Protein AF-A0A7S2I669-F1 (afdb_monomer)

Organism: NCBI:txid156173

Radius of gyration: 36.41 Å; Cα contacts (8 Å, |Δi|>4): 298; chains: 1; bounding box: 99×74×101 Å

pLDDT: mean 73.0, std 21.94, range [30.88, 98.38]

Secondary structure (DSSP, 8-state):
---------------------------------PPPP------------------------------------EEEEEEESSPPPTTB-TTTGGG-EEEEEEEEEETTEEEEEETTEEEEEEEE-TTS-EEEEEGGGTTSS--SEEE--HHHHSS---SGGG--SEEEEEETTTEEEEEEEEEEEEEE-------------------------------S-----HHHHHHHHHHHHHHHHHHHHHHHHHHHHHHHHHHHHHHHHHHHHHTT--HHHHHHHHHHHHHHHHHHHHHHHTTTSS-HHHHHHHHHHHHHHHHHHHHHHHHHHHHHHHHHHHHHHHHHHHHHHHHHHTT-

Mean predicted aligned error: 19.73 Å

Structure (mmCIF, N/CA/C/O backbone):
data_AF-A0A7S2I669-F1
#
_entry.id   AF-A0A7S2I669-F1
#
loop_
_atom_site.group_PDB
_atom_site.id
_atom_site.type_symbol
_atom_site.label_atom_id
_atom_site.label_alt_id
_atom_site.label_comp_id
_atom_site.label_asym_id
_atom_site.label_entity_id
_atom_site.label_seq_id
_atom_site.pdbx_PDB_ins_code
_atom_site.Cartn_x
_atom_site.Cartn_y
_atom_site.Cartn_z
_atom_site.occupancy
_atom_site.B_iso_or_equiv
_atom_site.auth_seq_id
_atom_site.auth_comp_id
_atom_site.auth_asym_id
_atom_site.auth_atom_id
_atom_site.pdbx_PDB_model_num
ATOM 1 N N . SER A 1 1 ? 33.006 -37.745 61.036 1.00 42.97 1 SER A N 1
ATOM 2 C CA . SER A 1 1 ? 33.469 -37.413 59.676 1.00 42.97 1 SER A CA 1
ATOM 3 C C . SER A 1 1 ? 32.636 -36.227 59.201 1.00 42.97 1 SER A C 1
ATOM 5 O O . SER A 1 1 ? 31.462 -36.428 58.942 1.00 42.97 1 SER A O 1
ATOM 7 N N . MET A 1 2 ? 32.998 -34.981 59.548 1.00 33.78 2 MET A N 1
ATOM 8 C CA . MET A 1 2 ? 33.807 -34.036 58.739 1.00 33.78 2 MET A CA 1
ATOM 9 C C . MET A 1 2 ? 33.284 -33.905 57.293 1.00 33.78 2 MET A C 1
ATOM 11 O O . MET A 1 2 ? 33.099 -34.921 56.649 1.00 33.78 2 MET A O 1
ATOM 15 N N . CYS A 1 3 ? 33.073 -32.741 56.679 1.00 36.31 3 CYS A N 1
ATOM 16 C CA . CYS A 1 3 ? 33.218 -31.342 57.071 1.00 36.31 3 CYS A CA 1
ATOM 17 C C . CYS A 1 3 ? 32.517 -30.471 56.006 1.00 36.31 3 CYS A C 1
ATOM 19 O O . CYS A 1 3 ? 32.214 -30.923 54.908 1.00 36.31 3 CYS A O 1
ATOM 21 N N . SER A 1 4 ? 32.309 -29.213 56.374 1.00 44.50 4 SER A N 1
ATOM 22 C CA . SER A 1 4 ? 31.766 -28.087 55.608 1.00 44.50 4 SER A CA 1
ATOM 23 C C . SER A 1 4 ? 32.785 -27.458 54.623 1.00 44.50 4 SER A C 1
ATOM 25 O O . SER A 1 4 ? 33.969 -27.782 54.706 1.00 44.50 4 SER A O 1
ATOM 27 N N . ARG A 1 5 ? 32.314 -26.444 53.858 1.00 43.06 5 ARG A N 1
ATOM 28 C CA . ARG A 1 5 ? 33.011 -25.298 53.188 1.00 43.06 5 ARG A CA 1
ATOM 29 C C . ARG A 1 5 ? 33.135 -25.400 51.654 1.00 43.06 5 ARG A C 1
ATOM 31 O O . ARG A 1 5 ? 33.556 -26.427 51.151 1.00 43.06 5 ARG A O 1
ATOM 38 N N . HIS A 1 6 ? 32.590 -24.465 50.857 1.00 41.72 6 HIS A N 1
ATOM 39 C CA . HIS A 1 6 ? 32.965 -23.046 50.604 1.00 41.72 6 HIS A CA 1
ATOM 40 C C . HIS A 1 6 ? 34.370 -22.852 50.007 1.00 41.72 6 HIS A C 1
ATOM 42 O O . HIS A 1 6 ? 35.285 -23.533 50.454 1.00 41.72 6 HIS A O 1
ATOM 48 N N . VAL A 1 7 ? 34.499 -21.810 49.149 1.00 34.91 7 VAL A N 1
ATOM 49 C CA . VAL A 1 7 ? 35.709 -21.152 48.562 1.00 34.91 7 VAL A CA 1
ATOM 50 C C . VAL A 1 7 ? 35.950 -21.541 47.083 1.00 34.91 7 VAL A C 1
ATOM 52 O O . VAL A 1 7 ? 35.880 -22.718 46.773 1.00 34.91 7 VAL A O 1
ATOM 55 N N . VAL A 1 8 ? 36.304 -20.693 46.100 1.00 33.53 8 VAL A N 1
ATOM 56 C CA . VAL A 1 8 ? 36.279 -19.234 45.807 1.00 33.53 8 VAL A CA 1
ATOM 57 C C . VAL A 1 8 ? 37.040 -19.058 44.464 1.00 33.53 8 VAL A C 1
ATOM 59 O O . VAL A 1 8 ? 37.982 -19.799 44.220 1.00 33.53 8 VAL A O 1
ATOM 62 N N . ILE A 1 9 ? 36.617 -18.095 43.632 1.00 34.12 9 ILE A N 1
ATOM 63 C CA . ILE A 1 9 ? 37.380 -17.231 42.686 1.00 34.12 9 ILE A CA 1
ATOM 64 C C . ILE A 1 9 ? 38.490 -17.846 41.797 1.00 34.12 9 ILE A C 1
ATOM 66 O O . ILE A 1 9 ? 39.521 -18.286 42.293 1.00 34.12 9 ILE A O 1
ATOM 70 N N . ALA A 1 10 ? 38.392 -17.625 40.475 1.00 33.09 10 ALA A N 1
ATOM 71 C CA . ALA A 1 10 ? 39.569 -17.340 39.639 1.00 33.09 10 ALA A CA 1
ATOM 72 C C . ALA A 1 10 ? 39.240 -16.440 38.429 1.00 33.09 10 ALA A C 1
ATOM 74 O O . ALA A 1 10 ? 38.554 -16.821 37.484 1.00 33.09 10 ALA A O 1
ATOM 75 N N . THR A 1 11 ? 39.773 -15.228 38.522 1.00 35.28 11 THR A N 1
ATOM 76 C CA . THR A 1 11 ? 39.925 -14.144 37.549 1.00 35.28 11 THR A CA 1
ATOM 77 C C . THR A 1 11 ? 40.760 -14.550 36.329 1.00 35.28 11 THR A C 1
ATOM 79 O O . THR A 1 11 ? 41.788 -15.201 36.495 1.00 35.28 11 THR A O 1
ATOM 82 N N . LEU A 1 12 ? 40.416 -14.058 35.131 1.00 31.12 12 LEU A N 1
ATOM 83 C CA . LEU A 1 12 ? 41.354 -13.950 34.003 1.00 31.12 12 LEU A CA 1
ATOM 84 C C . LEU A 1 12 ? 41.085 -12.664 33.200 1.00 31.12 12 LEU A C 1
ATOM 86 O O . LEU A 1 12 ? 40.258 -12.614 32.296 1.00 31.12 12 LEU A O 1
ATOM 90 N N . CYS A 1 13 ? 41.817 -11.616 33.580 1.00 31.95 13 CYS A N 1
ATOM 91 C CA . CYS A 1 13 ? 42.203 -10.492 32.729 1.00 31.95 13 CYS A CA 1
ATOM 92 C C . CYS A 1 13 ? 43.607 -10.789 32.183 1.00 31.95 13 CYS A C 1
ATOM 94 O O . CYS A 1 13 ? 44.460 -11.174 32.982 1.00 31.95 13 CYS A O 1
ATOM 96 N N . ALA A 1 14 ? 43.868 -10.541 30.892 1.00 36.56 14 ALA A N 1
ATOM 97 C CA . ALA A 1 14 ? 44.929 -9.630 30.417 1.00 36.56 14 ALA A CA 1
ATOM 98 C C . ALA A 1 14 ? 45.290 -9.801 28.923 1.00 36.56 14 ALA A C 1
ATOM 100 O O . ALA A 1 14 ? 45.202 -10.890 28.366 1.00 36.56 14 ALA A O 1
ATOM 101 N N . ALA A 1 15 ? 45.829 -8.690 28.394 1.00 33.12 15 ALA A N 1
ATOM 102 C CA . ALA A 1 15 ? 46.604 -8.456 27.163 1.00 33.12 15 ALA A CA 1
ATOM 103 C C . ALA A 1 15 ? 45.776 -8.107 25.906 1.00 33.12 15 ALA A C 1
ATOM 105 O O . ALA A 1 15 ? 45.151 -8.971 25.310 1.00 33.12 15 ALA A O 1
ATOM 106 N N . VAL A 1 16 ? 45.596 -6.836 25.508 1.00 33.72 16 VAL A N 1
ATOM 107 C CA . VAL A 1 16 ? 46.549 -5.747 25.157 1.00 33.72 16 VAL A CA 1
ATOM 108 C C . VAL A 1 16 ? 47.407 -6.083 23.938 1.00 33.72 16 VAL A C 1
ATOM 110 O O . VAL A 1 16 ? 48.365 -6.841 24.036 1.00 33.72 16 VAL A O 1
ATOM 113 N N . SER A 1 17 ? 47.129 -5.407 22.821 1.00 37.81 17 SER A N 1
ATOM 114 C CA . SER A 1 17 ? 48.163 -4.822 21.961 1.00 37.81 17 SER A CA 1
ATOM 115 C C . SER A 1 17 ? 47.586 -3.630 21.200 1.00 37.81 17 SER A C 1
ATOM 117 O O . SER A 1 17 ? 46.670 -3.754 20.393 1.00 37.81 17 SER A O 1
ATOM 119 N N . ALA A 1 18 ? 48.122 -2.462 21.543 1.00 39.97 18 ALA A N 1
ATOM 120 C CA . ALA A 1 18 ? 47.928 -1.188 20.880 1.00 39.97 18 ALA A CA 1
ATOM 121 C C . ALA A 1 18 ? 48.779 -1.121 19.606 1.00 39.97 18 ALA A C 1
ATOM 123 O O . ALA A 1 18 ? 49.895 -1.637 19.584 1.00 39.97 18 ALA A O 1
ATOM 124 N N . PHE A 1 19 ? 48.295 -0.413 18.587 1.00 36.09 19 PHE A N 1
ATOM 125 C CA . PHE A 1 19 ? 49.145 0.113 17.524 1.00 36.09 19 PHE A CA 1
ATOM 126 C C . PHE A 1 19 ? 48.720 1.549 17.218 1.00 36.09 19 PHE A C 1
ATOM 128 O O . PHE A 1 19 ? 47.579 1.816 16.847 1.00 36.09 19 PHE A O 1
ATOM 135 N N . GLN A 1 20 ? 49.647 2.475 17.433 1.00 45.19 20 GLN A N 1
ATOM 136 C CA . GLN A 1 20 ? 49.540 3.891 17.109 1.00 45.19 20 GLN A CA 1
ATOM 137 C C . GLN A 1 20 ? 50.929 4.378 16.663 1.00 45.19 20 GLN A C 1
ATOM 139 O O . GLN A 1 20 ? 51.928 3.737 16.988 1.00 45.19 20 GLN A O 1
ATOM 144 N N . VAL A 1 21 ? 50.950 5.547 16.008 1.00 42.03 21 VAL A N 1
ATOM 145 C CA . VAL A 1 21 ? 52.083 6.304 15.416 1.00 42.03 21 VAL A CA 1
ATOM 146 C C . VAL A 1 21 ? 52.353 5.922 13.949 1.00 42.03 21 VAL A C 1
ATOM 148 O O . VAL A 1 21 ? 52.571 4.759 13.652 1.00 42.03 21 VAL A O 1
ATOM 151 N N . GLY A 1 22 ? 52.369 6.816 12.952 1.00 33.66 22 GLY A N 1
ATOM 152 C CA . GLY A 1 22 ? 52.282 8.284 12.862 1.00 33.66 22 GLY A CA 1
ATOM 153 C C . GLY A 1 22 ? 52.598 8.730 11.403 1.00 33.66 22 GLY A C 1
ATOM 154 O O . GLY A 1 22 ? 52.968 7.876 10.598 1.00 33.66 22 GLY A O 1
ATOM 155 N N . PRO A 1 23 ? 52.439 10.020 11.028 1.00 65.38 23 PRO A N 1
ATOM 156 C CA . PRO A 1 23 ? 52.596 10.548 9.651 1.00 65.38 23 PRO A CA 1
ATOM 157 C C . PRO A 1 23 ? 54.028 11.092 9.386 1.00 65.38 23 PRO A C 1
ATOM 159 O O . PRO A 1 23 ? 54.789 11.176 10.356 1.00 65.38 23 PRO A O 1
ATOM 162 N N . PRO A 1 24 ? 54.442 11.463 8.136 1.00 58.66 24 PRO A N 1
ATOM 163 C CA . PRO A 1 24 ? 54.232 12.844 7.612 1.00 58.66 24 PRO A CA 1
ATOM 164 C C . PRO A 1 24 ? 54.240 13.080 6.051 1.00 58.66 24 PRO A C 1
ATOM 166 O O . PRO A 1 24 ? 55.069 12.536 5.338 1.00 58.66 24 PRO A O 1
ATOM 169 N N . HIS A 1 25 ? 53.394 14.026 5.581 1.00 37.09 25 HIS A N 1
ATOM 170 C CA . HIS A 1 25 ? 53.665 15.186 4.665 1.00 37.09 25 HIS A CA 1
ATOM 171 C C . HIS A 1 25 ? 54.127 15.023 3.164 1.00 37.09 25 HIS A C 1
ATOM 173 O O . HIS A 1 25 ? 54.269 13.902 2.699 1.00 37.09 25 HIS A O 1
ATOM 179 N N . PRO A 1 26 ? 54.212 16.105 2.327 1.00 60.81 26 PRO A N 1
ATOM 180 C CA . PRO A 1 26 ? 53.258 16.426 1.241 1.00 60.81 26 PRO A CA 1
ATOM 181 C C . PRO A 1 26 ? 53.860 16.585 -0.187 1.00 60.81 26 PRO A C 1
ATOM 183 O O . PRO A 1 26 ? 55.070 16.618 -0.372 1.00 60.81 26 PRO A O 1
ATOM 186 N N . THR A 1 27 ? 52.997 16.782 -1.194 1.00 44.88 27 THR A N 1
ATOM 187 C CA . THR A 1 27 ? 53.198 17.492 -2.495 1.00 44.88 27 THR A CA 1
ATOM 188 C C . THR A 1 27 ? 51.827 17.444 -3.203 1.00 44.88 27 THR A C 1
ATOM 190 O O . THR A 1 27 ? 51.171 16.416 -3.152 1.00 44.88 27 THR A O 1
ATOM 193 N N . GLY A 1 28 ? 51.204 18.476 -3.773 1.00 37.47 28 GLY A N 1
ATOM 194 C CA . GLY A 1 28 ? 51.679 19.686 -4.431 1.00 37.47 28 GLY A CA 1
ATOM 195 C C . GLY A 1 28 ? 51.265 19.603 -5.906 1.00 37.47 28 GLY A C 1
ATOM 196 O O . GLY A 1 28 ? 51.993 18.985 -6.668 1.00 37.47 28 GLY A O 1
ATOM 197 N N . ALA A 1 29 ? 50.114 20.171 -6.292 1.00 42.06 29 ALA A N 1
ATOM 198 C CA . ALA A 1 29 ? 49.821 20.617 -7.663 1.00 42.06 29 ALA A CA 1
ATOM 199 C C . ALA A 1 29 ? 48.485 21.377 -7.728 1.00 42.06 29 ALA A C 1
ATOM 201 O O . ALA A 1 29 ? 47.413 20.815 -7.500 1.00 42.06 29 ALA A O 1
ATOM 202 N N . ASP A 1 30 ? 48.601 22.661 -8.060 1.00 40.03 30 ASP A N 1
ATOM 203 C CA . ASP A 1 30 ? 47.576 23.515 -8.649 1.00 40.03 30 ASP A CA 1
ATOM 204 C C . ASP A 1 30 ? 46.821 22.823 -9.785 1.00 40.03 30 ASP A C 1
ATOM 206 O O . ASP A 1 30 ? 47.440 22.132 -10.586 1.00 40.03 30 ASP A O 1
ATOM 210 N N . LEU A 1 31 ? 45.529 23.125 -9.928 1.00 42.00 31 LEU A N 1
ATOM 211 C CA . LEU A 1 31 ? 44.932 23.477 -11.219 1.00 42.00 31 LEU A CA 1
ATOM 212 C C . LEU A 1 31 ? 43.625 24.245 -10.972 1.00 42.00 31 LEU A C 1
ATOM 214 O O . LEU A 1 31 ? 42.616 23.727 -10.495 1.00 42.00 31 LEU A O 1
ATOM 218 N N . SER A 1 32 ? 43.693 25.523 -11.313 1.00 43.81 32 SER A N 1
ATOM 219 C CA . SER A 1 32 ? 42.600 26.466 -11.491 1.00 43.81 32 SER A CA 1
ATOM 220 C C . SER A 1 32 ? 41.490 25.887 -12.378 1.00 43.81 32 SER A C 1
ATOM 222 O O . SER A 1 32 ? 41.729 25.495 -13.520 1.00 43.81 32 SER A O 1
ATOM 224 N N . ARG A 1 33 ? 40.242 25.885 -11.887 1.00 37.97 33 ARG A N 1
ATOM 225 C CA . ARG A 1 33 ? 39.066 25.622 -12.727 1.00 37.97 33 ARG A CA 1
ATOM 226 C C . ARG A 1 33 ? 38.218 26.878 -12.842 1.00 37.97 33 ARG A C 1
ATOM 228 O O . ARG A 1 33 ? 37.661 27.379 -11.870 1.00 37.97 33 ARG A O 1
ATOM 235 N N . ALA A 1 34 ? 38.210 27.380 -14.069 1.00 37.97 34 ALA A N 1
ATOM 236 C CA . ALA A 1 34 ? 37.516 28.558 -14.536 1.00 37.97 34 ALA A CA 1
ATOM 237 C C . ALA A 1 34 ? 36.003 28.506 -14.278 1.00 37.97 34 ALA A C 1
ATOM 239 O O . ALA A 1 34 ? 35.369 27.449 -14.310 1.00 37.97 34 ALA A O 1
ATOM 240 N N . ALA A 1 35 ? 35.454 29.699 -14.065 1.00 39.94 35 ALA A N 1
ATOM 241 C CA . ALA A 1 35 ? 34.037 29.998 -14.007 1.00 39.94 35 ALA A CA 1
ATOM 242 C C . ALA A 1 35 ? 33.280 29.423 -15.217 1.00 39.94 35 ALA A C 1
ATOM 244 O O . ALA A 1 35 ? 33.687 29.598 -16.366 1.00 39.94 35 ALA A O 1
ATOM 245 N N . SER A 1 36 ? 32.155 28.761 -14.947 1.00 36.47 36 SER A N 1
ATOM 246 C CA . SER A 1 36 ? 31.183 28.393 -15.977 1.00 36.47 36 SER A CA 1
ATOM 247 C C . SER A 1 36 ? 30.383 29.629 -16.409 1.00 36.47 36 SER A C 1
ATOM 249 O O . SER A 1 36 ? 29.996 30.427 -15.550 1.00 36.47 36 SER A O 1
ATOM 251 N N . PRO A 1 37 ? 30.118 29.810 -17.712 1.00 43.34 37 PRO A N 1
ATOM 252 C CA . PRO A 1 37 ? 29.344 30.934 -18.209 1.00 43.34 37 PRO A CA 1
ATOM 253 C C . PRO A 1 37 ? 27.848 30.747 -17.934 1.00 43.34 37 PRO A C 1
ATOM 255 O O . PRO A 1 37 ? 27.276 29.676 -18.131 1.00 43.34 37 PRO A O 1
ATOM 258 N N . VAL A 1 38 ? 27.211 31.843 -17.527 1.00 40.31 38 VAL A N 1
ATOM 259 C CA . VAL A 1 38 ? 25.759 32.026 -17.522 1.00 40.31 38 VAL A CA 1
ATOM 260 C C . VAL A 1 38 ? 25.259 31.922 -18.966 1.00 40.31 38 VAL A C 1
ATOM 262 O O . VAL A 1 38 ? 25.457 32.834 -19.765 1.00 40.31 38 VAL A O 1
ATOM 265 N N . MET A 1 39 ? 24.604 30.813 -19.311 1.00 31.89 39 MET A N 1
ATOM 266 C CA . MET A 1 39 ? 23.798 30.716 -20.528 1.00 31.89 39 MET A CA 1
ATOM 267 C C . MET A 1 39 ? 22.443 31.380 -20.261 1.00 31.89 39 MET A C 1
ATOM 269 O O . MET A 1 39 ? 21.531 30.782 -19.697 1.00 31.89 39 MET A O 1
ATOM 273 N N . GLN A 1 40 ? 22.315 32.645 -20.664 1.00 39.06 40 GLN A N 1
ATOM 274 C CA . GLN A 1 40 ? 21.012 33.253 -20.920 1.00 39.06 40 GLN A CA 1
ATOM 275 C C . GLN A 1 40 ? 20.388 32.548 -22.131 1.00 39.06 40 GLN A C 1
ATOM 277 O O . GLN A 1 40 ? 20.829 32.753 -23.263 1.00 39.06 40 GLN A O 1
ATOM 282 N N . MET A 1 41 ? 19.348 31.740 -21.915 1.00 30.88 41 MET A N 1
ATOM 283 C CA . MET A 1 41 ? 18.454 31.342 -23.002 1.00 30.88 41 MET A CA 1
ATOM 284 C C . MET A 1 41 ? 17.629 32.563 -23.416 1.00 30.88 41 MET A C 1
ATOM 286 O O . MET A 1 41 ? 16.683 32.962 -22.739 1.00 30.88 41 MET A O 1
ATOM 290 N N . ARG A 1 42 ? 18.019 33.178 -24.535 1.00 35.53 42 ARG A N 1
ATOM 291 C CA . ARG A 1 42 ? 17.142 34.056 -25.310 1.00 35.53 42 ARG A CA 1
ATOM 292 C C . ARG A 1 42 ? 16.088 33.184 -25.987 1.00 35.53 42 ARG A C 1
ATOM 294 O O . ARG A 1 42 ? 16.438 32.310 -26.775 1.00 35.53 42 ARG A O 1
ATOM 301 N N . PHE A 1 43 ? 14.818 33.450 -25.704 1.00 35.59 43 PHE A N 1
ATOM 302 C CA . PHE A 1 43 ? 13.715 32.986 -26.536 1.00 35.59 43 PHE A CA 1
ATOM 303 C C . PHE A 1 43 ? 13.805 33.709 -27.882 1.00 35.59 43 PHE A C 1
ATOM 305 O O . PHE A 1 43 ? 13.572 34.913 -27.964 1.00 35.59 43 PHE A O 1
ATOM 312 N N . ALA A 1 44 ? 14.206 32.979 -28.919 1.00 37.28 44 ALA A N 1
ATOM 313 C CA . ALA A 1 44 ? 13.958 33.376 -30.291 1.00 37.28 44 ALA A CA 1
ATOM 314 C C . ALA A 1 44 ? 12.608 32.781 -30.693 1.00 37.28 44 ALA A C 1
ATOM 316 O O . ALA A 1 44 ? 12.450 31.563 -30.764 1.00 37.28 44 ALA A O 1
ATOM 317 N N . GLU A 1 45 ? 11.638 33.658 -30.929 1.00 49.28 45 GLU A N 1
ATOM 318 C CA . GLU A 1 45 ? 10.456 33.354 -31.720 1.00 49.28 45 GLU A CA 1
ATOM 319 C C . GLU A 1 45 ? 10.924 32.889 -33.105 1.00 49.28 45 GLU A C 1
ATOM 321 O O . GLU A 1 45 ? 11.464 33.666 -33.891 1.00 49.28 45 GLU A O 1
ATOM 326 N N . GLN A 1 46 ? 10.746 31.606 -33.403 1.00 36.47 46 GLN A N 1
ATOM 327 C CA . GLN A 1 46 ? 10.764 31.113 -34.773 1.00 36.47 46 GLN A CA 1
ATOM 328 C C . GLN A 1 46 ? 9.460 30.370 -35.015 1.00 36.47 46 GLN A C 1
ATOM 330 O O . GLN A 1 46 ? 9.231 29.275 -34.505 1.00 36.47 46 GLN A O 1
ATOM 335 N N . GLY A 1 47 ? 8.594 31.028 -35.787 1.00 48.78 47 GLY A N 1
ATOM 336 C CA . GLY A 1 47 ? 7.446 30.403 -36.412 1.00 48.78 47 GLY A CA 1
ATOM 337 C C . GLY A 1 47 ? 7.917 29.261 -37.303 1.00 48.78 47 GLY A C 1
ATOM 338 O O . GLY A 1 47 ? 8.685 29.466 -38.240 1.00 48.78 47 GLY A O 1
ATOM 339 N N . SER A 1 48 ? 7.450 28.059 -36.986 1.00 36.81 48 SER A N 1
ATOM 340 C CA . SER A 1 48 ? 7.552 26.892 -37.848 1.00 36.81 48 SER A CA 1
ATOM 341 C C . SER A 1 48 ? 6.201 26.714 -38.529 1.00 36.81 48 SER A C 1
ATOM 343 O O . SER A 1 48 ? 5.187 26.420 -37.897 1.00 36.81 48 SER A O 1
ATOM 345 N N . THR A 1 49 ? 6.191 26.990 -39.828 1.00 42.03 49 THR A N 1
ATOM 346 C CA . THR A 1 49 ? 5.121 26.620 -40.747 1.00 42.03 49 THR A CA 1
ATOM 347 C C . THR A 1 49 ? 5.239 25.141 -41.086 1.00 42.03 49 THR A C 1
ATOM 349 O O . THR A 1 49 ? 6.305 24.719 -41.519 1.00 42.03 49 THR A O 1
ATOM 352 N N . ALA A 1 50 ? 4.117 24.438 -40.928 1.00 42.78 50 ALA A N 1
ATOM 353 C CA . ALA A 1 50 ? 3.693 23.244 -41.655 1.00 42.78 50 ALA A CA 1
ATOM 354 C C . ALA A 1 50 ? 4.705 22.090 -41.803 1.00 42.78 50 ALA A C 1
ATOM 356 O O . ALA A 1 50 ? 5.544 22.102 -42.693 1.00 42.78 50 ALA A O 1
ATOM 357 N N . ASP A 1 51 ? 4.484 21.038 -41.015 1.00 33.19 51 ASP A N 1
ATOM 358 C CA . ASP A 1 51 ? 4.431 19.674 -41.550 1.00 33.19 51 ASP A CA 1
ATOM 359 C C . ASP A 1 51 ? 3.301 18.925 -40.824 1.00 33.19 51 ASP A C 1
ATOM 361 O O . ASP A 1 51 ? 3.438 18.424 -39.705 1.00 33.19 51 ASP A O 1
ATOM 365 N N . GLU A 1 52 ? 2.129 18.949 -41.462 1.00 45.91 52 GLU A N 1
ATOM 366 C CA . GLU A 1 52 ? 1.038 18.011 -41.227 1.00 45.91 52 GLU A CA 1
ATOM 367 C C . GLU A 1 52 ? 1.390 16.694 -41.929 1.00 45.91 52 GLU A C 1
ATOM 369 O O . GLU A 1 52 ? 1.508 16.680 -43.146 1.00 45.91 52 GLU A O 1
ATOM 374 N N . ASP A 1 53 ? 1.600 15.620 -41.165 1.00 42.50 53 ASP A N 1
ATOM 375 C CA . ASP A 1 53 ? 1.086 14.261 -41.426 1.00 42.50 53 ASP A CA 1
ATOM 376 C C . ASP A 1 53 ? 1.893 13.220 -40.634 1.00 42.50 53 ASP A C 1
ATOM 378 O O . ASP A 1 53 ? 2.859 12.615 -41.097 1.00 42.50 53 ASP A O 1
ATOM 382 N N . SER A 1 54 ? 1.455 12.951 -39.404 1.00 42.88 54 SER A N 1
ATOM 383 C CA . SER A 1 54 ? 1.705 11.656 -38.767 1.00 42.88 54 SER A CA 1
ATOM 384 C C . SER A 1 54 ? 0.487 11.279 -37.937 1.00 42.88 54 SER A C 1
ATOM 386 O O . SER A 1 54 ? 0.327 11.635 -36.767 1.00 42.88 54 SER A O 1
ATOM 388 N N . MET A 1 55 ? -0.431 10.610 -38.631 1.00 36.50 55 MET A N 1
ATOM 389 C CA . MET A 1 55 ? -1.671 10.039 -38.130 1.00 36.50 55 MET A CA 1
ATOM 390 C C . MET A 1 55 ? -1.437 9.122 -36.916 1.00 36.50 55 MET A C 1
ATOM 392 O O . MET A 1 55 ? -1.192 7.927 -37.058 1.00 36.50 55 MET A O 1
ATOM 396 N N . TYR A 1 56 ? -1.658 9.638 -35.708 1.00 40.00 56 TYR A N 1
ATOM 397 C CA . TYR A 1 56 ? -2.223 8.829 -34.628 1.00 40.00 56 TYR A CA 1
ATOM 398 C C . TYR A 1 56 ? -3.743 8.865 -34.772 1.00 40.00 56 TYR A C 1
ATOM 400 O O . TYR A 1 56 ? -4.431 9.659 -34.132 1.00 40.00 56 TYR A O 1
ATOM 408 N N . THR A 1 57 ? -4.294 8.008 -35.632 1.00 34.88 57 THR A N 1
ATOM 409 C CA . THR A 1 57 ? -5.733 7.729 -35.622 1.00 34.88 57 THR A CA 1
ATOM 410 C C . THR A 1 57 ? -6.075 7.012 -34.318 1.00 34.88 57 THR A C 1
ATOM 412 O O . THR A 1 57 ? -6.035 5.781 -34.234 1.00 34.88 57 THR A O 1
ATOM 415 N N . ALA A 1 58 ? -6.390 7.787 -33.281 1.00 41.72 58 ALA A N 1
ATOM 416 C CA . ALA A 1 58 ? -7.083 7.297 -32.104 1.00 41.72 58 ALA A CA 1
ATOM 417 C C . ALA A 1 58 ? -8.434 6.748 -32.573 1.00 41.72 58 ALA A C 1
ATOM 419 O O . ALA A 1 58 ? -9.333 7.500 -32.949 1.00 41.72 58 ALA A O 1
ATOM 420 N N . ARG A 1 59 ? -8.561 5.418 -32.621 1.00 35.84 59 ARG A N 1
ATOM 421 C CA . ARG A 1 59 ? -9.856 4.784 -32.870 1.00 35.84 59 ARG A CA 1
ATOM 422 C C . ARG A 1 59 ? -10.805 5.216 -31.745 1.00 35.84 59 ARG A C 1
ATOM 424 O O . ARG A 1 59 ? -10.421 5.076 -30.582 1.00 35.84 59 ARG A O 1
ATOM 431 N N . PRO A 1 60 ? -12.006 5.736 -32.052 1.00 37.62 60 PRO A N 1
ATOM 432 C CA . PRO A 1 60 ? -12.978 6.072 -31.025 1.00 37.62 60 PRO A CA 1
ATOM 433 C C . PRO A 1 60 ? -13.285 4.811 -30.216 1.00 37.62 60 PRO A C 1
ATOM 435 O O . PRO A 1 60 ? -13.677 3.780 -30.764 1.00 37.62 60 PRO A O 1
ATOM 438 N N . ILE A 1 61 ? -13.035 4.883 -28.910 1.00 46.03 61 ILE A N 1
ATOM 439 C CA . ILE A 1 61 ? -13.387 3.826 -27.968 1.00 46.03 61 ILE A CA 1
ATOM 440 C C . ILE A 1 61 ? -14.915 3.769 -27.954 1.00 46.03 61 ILE A C 1
ATOM 442 O O . ILE A 1 61 ? -15.572 4.704 -27.502 1.00 46.03 61 ILE A O 1
ATOM 446 N N . MET A 1 62 ? -15.471 2.692 -28.505 1.00 31.64 62 MET A N 1
ATOM 447 C CA . MET A 1 62 ? -16.899 2.396 -28.440 1.00 31.64 62 MET A CA 1
ATOM 448 C C . MET A 1 62 ? -17.265 2.174 -26.970 1.00 31.64 62 MET A C 1
ATOM 450 O O . MET A 1 62 ? -16.870 1.176 -26.368 1.00 31.64 62 MET A O 1
ATOM 454 N N . ILE A 1 63 ? -17.960 3.143 -26.377 1.00 41.09 63 ILE A N 1
ATOM 455 C CA . ILE A 1 63 ? -18.568 3.013 -25.054 1.00 41.09 63 ILE A CA 1
ATOM 456 C C . ILE A 1 63 ? -19.877 2.262 -25.273 1.00 41.09 63 ILE A C 1
ATOM 458 O O . ILE A 1 63 ? -20.809 2.828 -25.835 1.00 41.09 63 ILE A O 1
ATOM 462 N N . ASP A 1 64 ? -19.920 0.993 -24.878 1.00 35.44 64 ASP A N 1
ATOM 463 C CA . ASP A 1 64 ? -21.121 0.161 -24.954 1.00 35.44 64 ASP A CA 1
ATOM 464 C C . ASP A 1 64 ? -22.076 0.545 -23.802 1.00 35.44 64 ASP A C 1
ATOM 466 O O . ASP A 1 64 ? -21.714 0.368 -22.631 1.00 35.44 64 ASP A O 1
ATOM 470 N N . PRO A 1 65 ? -23.249 1.155 -24.063 1.00 39.12 65 PRO A N 1
ATOM 471 C CA . PRO A 1 65 ? -24.120 1.653 -23.013 1.00 39.12 65 PRO A CA 1
ATOM 472 C C . PRO A 1 65 ? -25.158 0.591 -22.644 1.00 39.12 65 PRO A C 1
ATOM 474 O O . PRO A 1 65 ? -26.276 0.622 -23.151 1.00 39.12 65 PRO A O 1
ATOM 477 N N . SER A 1 66 ? -24.793 -0.329 -21.751 1.00 50.72 66 SER A N 1
ATOM 478 C CA . SER A 1 66 ? -25.640 -0.902 -20.681 1.00 50.72 66 SER A CA 1
ATOM 479 C C . SER A 1 66 ? -25.139 -2.285 -20.283 1.00 50.72 66 SER A C 1
ATOM 481 O O . SER A 1 66 ? -25.254 -3.230 -21.065 1.00 50.72 66 SER A O 1
ATOM 483 N N . PRO A 1 67 ? -24.711 -2.439 -19.025 1.00 43.78 67 PRO A N 1
ATOM 484 C CA . PRO A 1 67 ? -24.978 -3.690 -18.338 1.00 43.78 67 PRO A CA 1
ATOM 485 C C . PRO A 1 67 ? -25.700 -3.459 -17.005 1.00 43.78 67 PRO A C 1
ATOM 487 O O . PRO A 1 67 ? -25.615 -2.425 -16.343 1.00 43.78 67 PRO A O 1
ATOM 490 N N . SER A 1 68 ? -26.533 -4.438 -16.679 1.00 39.47 68 SER A N 1
ATOM 491 C CA . SER A 1 68 ? -27.261 -4.564 -15.428 1.00 39.47 68 SER A CA 1
ATOM 492 C C . SER A 1 68 ? -26.285 -4.733 -14.263 1.00 39.47 68 SER A C 1
ATOM 494 O O . SER A 1 68 ? -25.529 -5.702 -14.264 1.00 39.47 68 SER A O 1
ATOM 496 N N . LEU A 1 69 ? -26.387 -3.838 -13.272 1.00 41.81 69 LEU A N 1
ATOM 497 C CA . LEU A 1 69 ? -25.660 -3.798 -11.997 1.00 41.81 69 LEU A CA 1
ATOM 498 C C . LEU A 1 69 ? -25.602 -5.168 -11.293 1.00 41.81 69 LEU A C 1
ATOM 500 O O . LEU A 1 69 ? -26.374 -5.441 -10.375 1.00 41.81 69 LEU A O 1
ATOM 504 N N . SER A 1 70 ? -24.649 -6.018 -11.663 1.00 45.34 70 SER A N 1
ATOM 505 C CA . SER A 1 70 ? -24.176 -7.088 -10.781 1.00 45.34 70 SER A CA 1
ATOM 506 C C . SER A 1 70 ? -22.887 -6.579 -10.148 1.00 45.34 70 SER A C 1
ATOM 508 O O . SER A 1 70 ? -21.774 -6.848 -10.594 1.00 45.34 70 SER A O 1
ATOM 510 N N . ALA A 1 71 ? -23.063 -5.698 -9.161 1.00 50.88 71 ALA A N 1
ATOM 511 C CA . ALA A 1 71 ? -21.983 -4.955 -8.534 1.00 50.88 71 ALA A CA 1
ATOM 512 C C . ALA A 1 71 ? -20.976 -5.915 -7.882 1.00 50.88 71 ALA A C 1
ATOM 514 O O . ALA A 1 71 ? -21.184 -6.453 -6.797 1.00 50.88 71 ALA A O 1
ATOM 515 N N . SER A 1 72 ? -19.845 -6.125 -8.549 1.00 56.00 72 SER A N 1
ATOM 516 C CA . SER A 1 72 ? -18.637 -6.625 -7.905 1.00 56.00 72 SER A CA 1
ATOM 517 C C . SER A 1 72 ? -18.227 -5.604 -6.836 1.00 56.00 72 SER A C 1
ATOM 519 O O . SER A 1 72 ? -17.725 -4.539 -7.187 1.00 56.00 72 SER A O 1
ATOM 521 N N . ASN A 1 73 ? -18.403 -5.937 -5.551 1.00 66.06 73 ASN A N 1
ATOM 522 C CA . ASN A 1 73 ? -18.139 -5.099 -4.360 1.00 66.06 73 ASN A CA 1
ATOM 523 C C . ASN A 1 73 ? -16.650 -4.756 -4.106 1.00 66.06 73 ASN A C 1
ATOM 525 O O . ASN A 1 73 ? -16.208 -4.635 -2.963 1.00 66.06 73 ASN A O 1
ATOM 529 N N . ASP A 1 74 ? -15.842 -4.629 -5.155 1.00 79.94 74 ASP A N 1
ATOM 530 C CA . ASP A 1 74 ? -14.419 -4.319 -5.035 1.00 79.94 74 ASP A CA 1
ATOM 531 C C . ASP A 1 74 ? -14.251 -2.792 -4.992 1.00 79.94 74 ASP A C 1
ATOM 533 O O . ASP A 1 74 ? -14.334 -2.109 -6.017 1.00 79.94 74 ASP A O 1
ATOM 537 N N . ALA A 1 75 ? -14.042 -2.255 -3.790 1.00 81.75 75 ALA A N 1
ATOM 538 C CA . ALA A 1 75 ? -13.699 -0.857 -3.576 1.00 81.75 75 ALA A CA 1
ATOM 539 C C . ALA A 1 75 ? -12.194 -0.715 -3.308 1.00 81.75 75 ALA A C 1
ATOM 541 O O . ALA A 1 75 ? -11.546 -1.575 -2.702 1.00 81.75 75 ALA A O 1
ATOM 542 N N . VAL A 1 76 ? -11.616 0.384 -3.777 1.00 83.75 76 VAL A N 1
ATOM 543 C CA . VAL A 1 76 ? -10.214 0.725 -3.534 1.00 83.75 76 VAL A CA 1
ATOM 544 C C . VAL A 1 76 ? -10.158 2.128 -2.970 1.00 83.75 76 VAL A C 1
ATOM 546 O O . VAL A 1 76 ? -10.668 3.061 -3.576 1.00 83.75 76 VAL A O 1
ATOM 549 N N . PHE A 1 77 ? -9.523 2.288 -1.820 1.00 85.31 77 PHE A N 1
ATOM 550 C CA . PHE A 1 77 ? -9.218 3.591 -1.263 1.00 85.31 77 PHE A CA 1
ATOM 551 C C . PHE A 1 77 ? -7.810 4.009 -1.690 1.00 85.31 77 PHE A C 1
ATOM 553 O O . PHE A 1 77 ? -6.861 3.242 -1.541 1.00 85.31 77 PHE A O 1
ATOM 560 N N . ILE A 1 78 ? -7.675 5.215 -2.233 1.00 80.62 78 ILE A N 1
ATOM 561 C CA . ILE A 1 78 ? -6.393 5.831 -2.573 1.00 80.62 78 ILE A CA 1
ATOM 562 C C . ILE A 1 78 ? -6.282 7.116 -1.764 1.00 80.62 78 ILE A C 1
ATOM 564 O O . ILE A 1 78 ? -6.959 8.099 -2.064 1.00 80.62 78 ILE A O 1
ATOM 568 N N . GLY A 1 79 ? -5.431 7.105 -0.744 1.00 76.69 79 GLY A N 1
ATOM 569 C CA . GLY A 1 79 ? -5.157 8.256 0.110 1.00 76.69 79 GLY A CA 1
ATOM 570 C C . GLY A 1 79 ? -3.738 8.782 -0.077 1.00 76.69 79 GLY A C 1
ATOM 571 O O . GLY A 1 79 ? -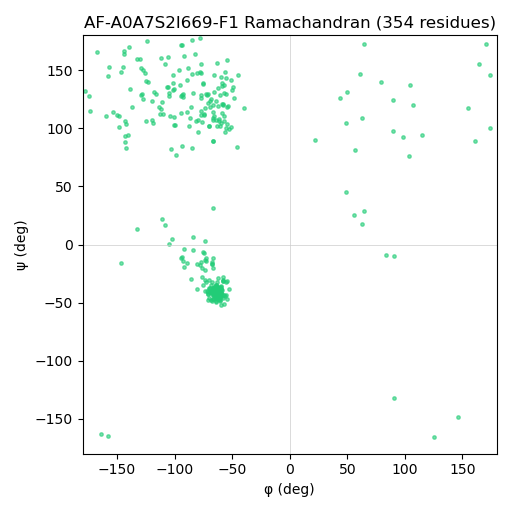2.849 8.073 -0.542 1.00 76.69 79 GLY A O 1
ATOM 572 N N . LEU A 1 80 ? -3.499 10.032 0.317 1.00 69.88 80 LEU A N 1
ATOM 573 C CA . LEU A 1 80 ? -2.135 10.500 0.570 1.00 69.88 80 LEU A CA 1
ATOM 574 C C . LEU A 1 80 ? -1.635 9.867 1.868 1.00 69.88 80 LEU A C 1
ATOM 576 O O . LEU A 1 80 ? -2.292 9.999 2.896 1.00 69.88 80 LEU A O 1
ATOM 580 N N . ALA A 1 81 ? -0.448 9.264 1.839 1.00 67.62 81 ALA A N 1
ATOM 581 C CA . ALA A 1 81 ? 0.211 8.783 3.055 1.00 67.62 81 ALA A CA 1
ATOM 582 C C . ALA A 1 81 ? 0.814 9.938 3.889 1.00 67.62 81 ALA A C 1
ATOM 584 O O . ALA A 1 81 ? 1.319 9.727 4.989 1.00 67.62 81 ALA A O 1
ATOM 585 N N . GLY A 1 82 ? 0.794 11.172 3.368 1.00 70.56 82 GLY A N 1
ATOM 586 C CA . GLY A 1 82 ? 1.396 12.344 3.998 1.00 70.56 82 GLY A CA 1
ATOM 587 C C . GLY A 1 82 ? 0.802 13.669 3.523 1.00 70.56 82 GLY A C 1
ATOM 588 O O . GLY A 1 82 ? -0.270 13.730 2.924 1.00 70.56 82 GLY A O 1
ATOM 589 N N . ARG A 1 83 ? 1.500 14.774 3.804 1.00 75.62 83 ARG A N 1
ATOM 590 C CA . ARG A 1 83 ? 1.056 16.108 3.381 1.00 75.62 83 ARG A CA 1
ATOM 591 C C . ARG A 1 83 ? 1.211 16.253 1.865 1.00 75.62 83 ARG A C 1
ATOM 593 O O . ARG A 1 83 ? 2.293 16.005 1.338 1.00 75.62 83 ARG A O 1
ATOM 600 N N . ALA A 1 84 ? 0.156 16.702 1.184 1.00 78.50 84 ALA A N 1
ATOM 601 C CA . ALA A 1 84 ? 0.241 17.068 -0.228 1.00 78.50 84 ALA A CA 1
ATOM 602 C C . ALA A 1 84 ? 1.349 18.123 -0.448 1.00 78.50 84 ALA A C 1
ATOM 604 O O . ALA A 1 84 ? 1.516 19.009 0.402 1.00 78.50 84 ALA A O 1
ATOM 605 N N . PRO A 1 85 ? 2.090 18.069 -1.570 1.00 84.25 85 PRO A N 1
ATOM 606 C CA . PRO A 1 85 ? 3.027 19.125 -1.942 1.00 84.25 85 PRO A CA 1
ATOM 607 C C . PRO A 1 85 ? 2.356 20.507 -1.906 1.00 84.25 85 PRO A C 1
ATOM 609 O O . PRO A 1 85 ? 1.198 20.651 -2.302 1.00 84.25 85 PRO A O 1
ATOM 612 N N . ALA A 1 86 ? 3.074 21.533 -1.442 1.00 84.00 86 ALA A N 1
ATOM 613 C CA . ALA A 1 86 ? 2.496 22.855 -1.170 1.00 84.00 86 ALA A CA 1
ATOM 614 C C . ALA A 1 86 ? 1.825 23.516 -2.393 1.00 84.00 86 ALA A C 1
ATOM 616 O O . ALA A 1 86 ? 0.876 24.274 -2.220 1.00 84.00 86 ALA A O 1
ATOM 617 N N . ASN A 1 87 ? 2.277 23.186 -3.606 1.00 88.38 87 ASN A N 1
ATOM 618 C CA . ASN A 1 87 ? 1.808 23.779 -4.864 1.00 88.38 87 ASN A CA 1
ATOM 619 C C . ASN A 1 87 ? 1.005 22.796 -5.731 1.00 88.38 87 ASN A C 1
ATOM 621 O O . ASN A 1 87 ? 0.887 22.960 -6.944 1.00 88.38 87 ASN A O 1
ATOM 625 N N . THR A 1 88 ? 0.448 21.753 -5.117 1.00 88.69 88 THR A N 1
ATOM 626 C CA . THR A 1 88 ? -0.369 20.773 -5.840 1.00 88.69 88 THR A CA 1
ATOM 627 C C . THR A 1 88 ? -1.563 21.459 -6.515 1.00 88.69 88 THR A C 1
ATOM 629 O O . THR A 1 88 ? -2.195 22.330 -5.915 1.00 88.69 88 THR A O 1
ATOM 632 N N . HIS A 1 89 ? -1.891 21.057 -7.749 1.00 90.88 89 HIS A N 1
ATOM 633 C CA . HIS A 1 89 ? -3.088 21.521 -8.452 1.00 90.88 89 HIS A CA 1
ATOM 634 C C . HIS A 1 89 ? -4.324 21.379 -7.543 1.00 90.88 89 HIS A C 1
ATOM 636 O O . HIS A 1 89 ? -4.478 20.330 -6.911 1.00 90.88 89 HIS A O 1
ATOM 642 N N . PRO A 1 90 ? -5.222 22.379 -7.462 1.00 88.50 90 PRO A N 1
ATOM 643 C CA . PRO A 1 90 ? -6.313 22.397 -6.481 1.00 88.50 90 PRO A CA 1
ATOM 644 C C . PRO A 1 90 ? -7.237 21.175 -6.569 1.00 88.50 90 PRO A C 1
ATOM 646 O O . PRO A 1 90 ? -7.734 20.700 -5.550 1.00 88.50 90 PRO A O 1
ATOM 649 N N . ASP A 1 91 ? -7.420 20.619 -7.769 1.00 90.25 91 ASP A N 1
ATOM 650 C CA . ASP A 1 91 ? -8.219 19.404 -7.954 1.00 90.25 91 ASP A CA 1
ATOM 651 C C . ASP A 1 91 ? -7.518 18.108 -7.537 1.00 90.25 91 ASP A C 1
ATOM 653 O O . ASP A 1 91 ? -8.208 17.122 -7.290 1.00 90.25 91 ASP A O 1
ATOM 657 N N . ALA A 1 92 ? -6.185 18.069 -7.441 1.00 89.25 92 ALA A N 1
ATOM 658 C CA . ALA A 1 92 ? -5.469 16.818 -7.191 1.00 89.25 92 ALA A CA 1
ATOM 659 C C . ALA A 1 92 ? -5.745 16.239 -5.789 1.00 89.25 92 ALA A C 1
ATOM 661 O O . ALA A 1 92 ? -6.088 15.062 -5.714 1.00 89.25 92 ALA A O 1
ATOM 662 N N . PRO A 1 93 ? -5.689 17.017 -4.685 1.00 87.88 93 PRO A N 1
ATOM 663 C CA . PRO A 1 93 ? -6.053 16.514 -3.361 1.00 87.88 93 PRO A CA 1
ATOM 664 C C . PRO A 1 93 ? -7.513 16.059 -3.296 1.00 87.88 93 PRO A C 1
ATOM 666 O O . PRO A 1 93 ? -7.815 15.030 -2.702 1.00 87.88 93 PRO A O 1
ATOM 669 N N . GLY A 1 94 ? -8.412 16.801 -3.951 1.00 89.19 94 GLY A N 1
ATOM 670 C CA . GLY A 1 94 ? -9.832 16.463 -4.017 1.00 89.19 94 GLY A CA 1
ATOM 671 C C . GLY A 1 94 ? -10.155 15.305 -4.961 1.00 89.19 94 GLY A C 1
ATOM 672 O O . GLY A 1 94 ? -11.312 14.903 -5.013 1.00 89.19 94 GLY A O 1
ATOM 673 N N . ALA A 1 95 ? -9.191 14.813 -5.740 1.00 90.88 95 ALA A N 1
ATOM 674 C CA . ALA A 1 95 ? -9.344 13.655 -6.615 1.00 90.88 95 ALA A CA 1
ATOM 675 C C . ALA A 1 95 ? -8.937 12.340 -5.929 1.00 90.88 95 ALA A C 1
ATOM 677 O O . ALA A 1 95 ? -9.075 11.277 -6.527 1.00 90.88 95 ALA A O 1
ATOM 678 N N . LEU A 1 96 ? -8.428 12.401 -4.697 1.00 92.50 96 LEU A N 1
ATOM 679 C CA . LEU A 1 96 ? -8.061 11.240 -3.891 1.00 92.50 96 LEU A CA 1
ATOM 680 C C . LEU A 1 96 ? -9.196 10.865 -2.938 1.00 92.50 96 LEU A C 1
ATOM 682 O O . LEU A 1 96 ? -9.935 11.730 -2.471 1.00 92.50 96 LEU A O 1
ATOM 686 N N . GLY A 1 97 ? -9.293 9.580 -2.608 1.00 92.19 97 GLY A N 1
ATOM 687 C CA . GLY A 1 97 ? -10.323 9.048 -1.727 1.00 92.19 97 GLY A CA 1
ATOM 688 C C . GLY A 1 97 ? -10.752 7.638 -2.116 1.00 92.19 97 GLY A C 1
ATOM 689 O O . GLY A 1 97 ? -9.961 6.828 -2.599 1.00 92.19 97 GLY A O 1
ATOM 690 N N . LEU A 1 98 ? -12.024 7.327 -1.869 1.00 92.38 98 LEU A N 1
ATOM 691 C CA . LEU A 1 98 ? -12.598 6.014 -2.146 1.00 92.38 98 LEU A CA 1
ATOM 692 C C . LEU A 1 98 ? -13.049 5.906 -3.605 1.00 92.38 98 LEU A C 1
ATOM 694 O O . LEU A 1 98 ? -13.808 6.743 -4.090 1.00 92.38 98 LEU A O 1
ATOM 698 N N . PHE A 1 99 ? -12.645 4.833 -4.271 1.00 94.12 99 PHE A N 1
ATOM 699 C CA . PHE A 1 99 ? -12.994 4.506 -5.644 1.00 94.12 99 PHE A CA 1
ATOM 700 C C . PHE A 1 99 ? -13.767 3.188 -5.720 1.00 94.12 99 PHE A C 1
ATOM 702 O O . PHE A 1 99 ? -13.352 2.164 -5.176 1.00 94.12 99 PHE A O 1
ATOM 709 N N . LEU A 1 100 ? -14.885 3.201 -6.441 1.00 93.50 100 LEU A N 1
ATOM 710 C CA . LEU A 1 100 ? -15.759 2.050 -6.646 1.00 93.50 100 LEU A CA 1
ATOM 711 C C . LEU A 1 100 ? -15.573 1.504 -8.057 1.00 93.50 100 LEU A C 1
ATOM 713 O O . LEU A 1 100 ? -15.669 2.252 -9.036 1.00 93.50 100 LEU A O 1
ATOM 717 N N . ARG A 1 101 ? -15.313 0.200 -8.171 1.00 93.50 101 ARG A N 1
ATOM 718 C CA . ARG A 1 101 ? -15.144 -0.462 -9.466 1.00 93.50 101 ARG A CA 1
ATOM 719 C C . ARG A 1 101 ? -16.395 -0.293 -10.328 1.00 93.50 101 ARG A C 1
ATOM 721 O O . ARG A 1 101 ? -17.514 -0.443 -9.852 1.00 93.50 101 ARG A O 1
ATOM 728 N N . GLN A 1 102 ? -16.187 0.007 -11.602 1.00 94.44 102 GLN A N 1
ATOM 729 C CA . GLN A 1 102 ? -17.218 0.072 -12.630 1.00 94.44 102 GLN A CA 1
ATOM 730 C C . GLN A 1 102 ? -17.121 -1.147 -13.552 1.00 94.44 102 GLN A C 1
ATOM 732 O O . GLN A 1 102 ? -16.087 -1.817 -13.630 1.00 94.44 102 GLN A O 1
ATOM 737 N N . GLU A 1 103 ? -18.202 -1.420 -14.277 1.00 91.12 103 GLU A N 1
ATOM 738 C CA . GLU A 1 103 ? -18.241 -2.472 -15.302 1.00 91.12 103 GLU A CA 1
ATOM 739 C C . GLU A 1 103 ? -17.472 -2.067 -16.568 1.00 91.12 103 GLU A C 1
ATOM 741 O O . GLU A 1 103 ? -17.009 -2.920 -17.323 1.00 91.12 103 GLU A O 1
ATOM 746 N N . GLN A 1 104 ? -17.275 -0.761 -16.777 1.00 93.81 104 GLN A N 1
ATOM 747 C CA . GLN A 1 104 ? -16.511 -0.236 -17.900 1.00 93.81 104 GLN A CA 1
ATOM 748 C C . GLN A 1 104 ? -15.048 -0.700 -17.852 1.00 93.81 104 GLN A C 1
ATOM 750 O O . GLN A 1 104 ? -14.372 -0.608 -16.822 1.00 93.81 104 GLN A O 1
ATOM 755 N N . VAL A 1 105 ? -14.540 -1.132 -19.008 1.00 93.81 105 VAL A N 1
ATOM 756 C CA . VAL A 1 105 ? -13.157 -1.583 -19.195 1.00 93.81 105 VAL A CA 1
ATOM 757 C C . VAL A 1 105 ? -12.432 -0.649 -20.162 1.00 93.81 105 VAL A C 1
ATOM 759 O O . VAL A 1 105 ? -12.909 -0.383 -21.261 1.00 93.81 105 VAL A O 1
ATOM 762 N N . VAL A 1 106 ? -11.251 -0.174 -19.769 1.00 93.50 106 VAL A N 1
ATOM 763 C CA . VAL A 1 106 ? -10.370 0.684 -20.574 1.00 93.50 106 VAL A CA 1
ATOM 764 C C . VAL A 1 106 ? -8.969 0.081 -20.563 1.00 93.50 106 VAL A C 1
ATOM 766 O O . VAL A 1 106 ? -8.444 -0.277 -19.510 1.00 93.50 106 VAL A O 1
ATOM 769 N N . HIS A 1 107 ? -8.375 -0.100 -21.747 1.00 91.38 107 HIS A N 1
ATOM 770 C CA . HIS A 1 107 ? -7.092 -0.800 -21.924 1.00 91.38 107 HIS A CA 1
ATOM 771 C C . HIS A 1 107 ? -7.033 -2.158 -21.199 1.00 91.38 107 HIS A C 1
ATOM 773 O O . HIS A 1 107 ? -6.054 -2.495 -20.529 1.00 91.38 107 HIS A O 1
ATOM 779 N N . SER A 1 108 ? -8.105 -2.944 -21.340 1.00 91.00 108 SER A N 1
ATOM 780 C CA . SER A 1 108 ? -8.265 -4.276 -20.736 1.00 91.00 108 SER A CA 1
ATOM 781 C C . SER A 1 108 ? -8.273 -4.301 -19.202 1.00 91.00 108 SER A C 1
ATOM 783 O O . SER A 1 108 ? -8.065 -5.359 -18.611 1.00 91.00 108 SER A O 1
ATOM 785 N N . ARG A 1 109 ? -8.500 -3.160 -18.536 1.00 92.81 109 ARG A N 1
ATOM 786 C CA . ARG A 1 109 ? -8.629 -3.062 -17.074 1.00 92.81 109 ARG A CA 1
ATOM 787 C C . ARG A 1 109 ? -9.914 -2.341 -16.666 1.00 92.81 109 ARG A C 1
ATOM 789 O O . ARG A 1 109 ? -10.378 -1.485 -17.416 1.00 92.81 109 ARG A O 1
ATOM 796 N N . PRO A 1 110 ? -10.494 -2.672 -15.499 1.00 94.06 110 PRO A N 1
ATOM 797 C CA . PRO A 1 110 ? -11.680 -1.981 -15.016 1.00 94.06 110 PRO A CA 1
ATOM 798 C C . PRO A 1 110 ? -11.374 -0.517 -14.685 1.00 94.06 110 PRO A C 1
ATOM 800 O O . PRO A 1 110 ? -10.282 -0.187 -14.216 1.00 94.06 110 PRO A O 1
ATOM 803 N N . VAL A 1 111 ? -12.359 0.344 -14.916 1.00 95.38 111 VAL A N 1
ATOM 804 C CA . VAL A 1 111 ? -12.369 1.738 -14.458 1.00 95.38 111 VAL A CA 1
ATOM 805 C C . VAL A 1 111 ? -12.971 1.794 -13.058 1.00 95.38 111 VAL A C 1
ATOM 807 O O . VAL A 1 111 ? -13.800 0.959 -12.697 1.00 95.38 111 VAL A O 1
ATOM 810 N N . TYR A 1 112 ? -12.572 2.779 -12.262 1.00 95.62 112 TYR A N 1
ATOM 811 C CA . TYR A 1 112 ? -13.168 3.040 -10.959 1.00 95.62 112 TYR A CA 1
ATOM 812 C C . TYR A 1 112 ? -13.658 4.485 -10.887 1.00 95.62 112 TYR A C 1
ATOM 814 O O . TYR A 1 112 ? -12.994 5.392 -11.388 1.00 95.62 112 TYR A O 1
ATOM 822 N N . VAL A 1 113 ? -14.813 4.704 -10.264 1.00 95.69 113 VAL A N 1
ATOM 823 C CA . VAL A 1 113 ? -15.399 6.035 -10.052 1.00 95.69 113 VAL A CA 1
ATOM 824 C C . VAL A 1 113 ? -15.152 6.489 -8.622 1.00 95.69 113 VAL A C 1
ATOM 826 O O . VAL A 1 113 ? -15.269 5.689 -7.695 1.00 95.69 113 VAL A O 1
ATOM 829 N N . HIS A 1 114 ? -14.816 7.758 -8.425 1.00 96.19 114 HIS A N 1
ATOM 830 C CA . HIS A 1 114 ? -14.635 8.300 -7.086 1.00 96.19 114 HIS A CA 1
ATOM 831 C C . HIS A 1 114 ? -15.992 8.453 -6.373 1.00 96.19 114 HIS A C 1
ATOM 833 O O . HIS A 1 114 ? -16.921 9.061 -6.905 1.00 96.19 114 HIS A O 1
ATOM 839 N N . ALA A 1 115 ? -16.111 7.925 -5.153 1.00 92.81 115 ALA A N 1
ATOM 840 C CA . ALA A 1 115 ? -17.379 7.799 -4.429 1.00 92.81 115 ALA A CA 1
ATOM 841 C C . ALA A 1 115 ? -18.038 9.153 -4.109 1.00 92.81 115 ALA A C 1
ATOM 843 O O . ALA A 1 115 ? -19.256 9.277 -4.186 1.00 92.81 115 ALA A O 1
ATOM 844 N N . ALA A 1 116 ? -17.241 10.180 -3.792 1.00 93.50 116 ALA A N 1
ATOM 845 C CA . ALA A 1 116 ? -17.747 11.525 -3.492 1.00 93.50 116 ALA A CA 1
ATOM 846 C C . ALA A 1 116 ? -17.758 12.474 -4.708 1.00 93.50 116 ALA A C 1
ATOM 848 O O . ALA A 1 116 ? -18.316 13.565 -4.630 1.00 93.50 116 ALA A O 1
ATOM 849 N N . ARG A 1 117 ? -17.114 12.092 -5.821 1.00 95.75 117 ARG A N 1
ATOM 850 C CA . ARG A 1 117 ? -16.901 12.951 -7.002 1.00 95.75 117 ARG A CA 1
ATOM 851 C C . ARG A 1 117 ? -17.036 12.127 -8.282 1.00 95.75 117 ARG A C 1
ATOM 853 O O . ARG A 1 117 ? -16.033 11.669 -8.818 1.00 95.75 117 ARG A O 1
ATOM 860 N N . PRO A 1 118 ? -18.256 11.899 -8.788 1.00 95.88 118 PRO A N 1
ATOM 861 C CA . PRO A 1 118 ? -18.479 10.991 -9.916 1.00 95.88 118 PRO A CA 1
ATOM 862 C C . PRO A 1 118 ? -17.874 11.479 -11.246 1.00 95.88 118 PRO A C 1
ATOM 864 O O . PRO A 1 118 ? -17.823 10.728 -12.223 1.00 95.88 118 PRO A O 1
ATOM 867 N N . ASP A 1 119 ? -17.430 12.736 -11.299 1.00 97.00 119 ASP A N 1
ATOM 868 C CA . ASP A 1 119 ? -16.651 13.329 -12.383 1.00 97.00 119 ASP A CA 1
ATOM 869 C C . ASP A 1 119 ? -15.170 12.922 -12.359 1.00 97.00 119 ASP A C 1
ATOM 871 O O . ASP A 1 119 ? -14.495 13.093 -13.371 1.00 97.00 119 ASP A O 1
ATOM 875 N N . VAL A 1 120 ? -14.675 12.362 -11.253 1.00 96.94 120 VAL A N 1
ATOM 876 C CA . VAL A 1 120 ? -13.307 11.863 -11.094 1.00 96.94 120 VAL A CA 1
ATOM 877 C C . VAL A 1 120 ? -13.287 10.340 -11.219 1.00 96.94 120 VAL A C 1
ATOM 879 O O . VAL A 1 120 ? -14.088 9.621 -10.616 1.00 96.94 120 VAL A O 1
ATOM 882 N N . MET A 1 121 ? -12.342 9.835 -12.006 1.00 97.31 121 MET A N 1
ATOM 883 C CA . MET A 1 121 ? -12.161 8.412 -12.263 1.00 97.31 121 MET A CA 1
ATOM 884 C C . MET A 1 121 ? -10.702 7.991 -12.125 1.00 97.31 121 MET A C 1
ATOM 886 O O . MET A 1 121 ? -9.784 8.8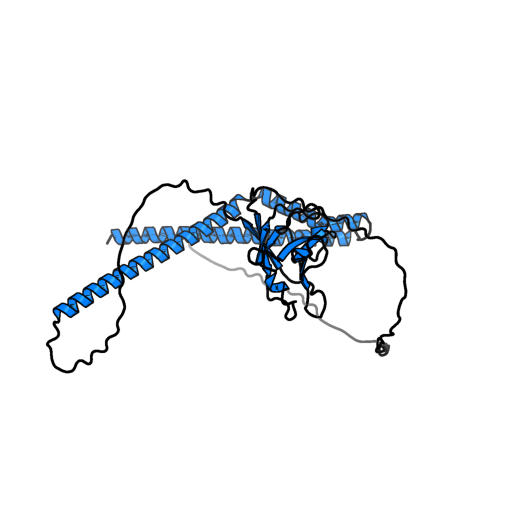02 -12.228 1.00 97.31 121 MET A O 1
ATOM 890 N N . LEU A 1 122 ? -10.513 6.692 -11.924 1.00 96.06 122 LEU A N 1
ATOM 891 C CA . LEU A 1 122 ? -9.234 6.001 -11.904 1.00 96.06 122 LEU A CA 1
ATOM 892 C C . LEU A 1 122 ? -9.232 4.949 -13.017 1.00 96.06 122 LEU A C 1
ATOM 894 O O . LEU A 1 122 ? -10.099 4.073 -13.058 1.00 96.06 122 LEU A O 1
ATOM 898 N N . TRP A 1 123 ? -8.260 5.026 -13.921 1.00 95.81 123 TRP A N 1
ATOM 899 C CA . TRP A 1 123 ? -8.133 4.108 -15.055 1.00 95.81 123 TRP A CA 1
ATOM 900 C C . TRP A 1 123 ? -6.672 3.809 -15.379 1.00 95.81 123 TRP A C 1
ATOM 902 O O . TRP A 1 123 ? -5.753 4.491 -14.923 1.00 95.81 123 TRP A O 1
ATOM 912 N N . ARG A 1 124 ? -6.453 2.783 -16.204 1.00 93.69 124 ARG A N 1
ATOM 913 C CA . ARG A 1 124 ? -5.128 2.452 -16.728 1.00 93.69 124 ARG A CA 1
ATOM 914 C C . ARG A 1 124 ? -4.896 3.133 -18.074 1.00 93.69 124 ARG A C 1
ATOM 916 O O . ARG A 1 124 ? -5.727 3.029 -18.978 1.00 93.69 124 ARG A O 1
ATOM 923 N N . ILE A 1 125 ? -3.764 3.813 -18.218 1.00 92.94 125 ILE A N 1
ATOM 924 C CA . ILE A 1 125 ? -3.350 4.479 -19.461 1.00 92.94 125 ILE A CA 1
ATOM 925 C C . ILE A 1 125 ? -2.489 3.556 -20.343 1.00 92.94 125 ILE A C 1
ATOM 927 O O . ILE A 1 125 ? -1.974 2.553 -19.842 1.00 92.94 125 ILE A O 1
ATOM 931 N N . PRO A 1 126 ? -2.320 3.848 -21.652 1.00 89.56 126 PRO A N 1
ATOM 932 C CA . PRO A 1 126 ? -1.647 2.941 -22.592 1.00 89.56 126 PRO A CA 1
ATOM 933 C C . PRO A 1 126 ? -0.212 2.562 -22.207 1.00 89.56 126 PRO A C 1
ATOM 935 O O . PRO A 1 126 ? 0.225 1.452 -22.491 1.00 89.56 126 PRO A O 1
ATOM 938 N N . ASN A 1 127 ? 0.511 3.451 -21.518 1.00 87.12 127 ASN A N 1
ATOM 939 C CA . ASN A 1 127 ? 1.869 3.179 -21.027 1.00 87.12 127 ASN A CA 1
ATOM 940 C C . ASN A 1 127 ? 1.908 2.219 -19.817 1.00 87.12 127 ASN A C 1
ATOM 942 O O . ASN A 1 127 ? 2.975 1.960 -19.268 1.00 87.12 127 ASN A O 1
ATOM 946 N N . GLY A 1 128 ? 0.752 1.705 -19.389 1.00 88.19 128 GLY A N 1
ATOM 947 C CA . GLY A 1 128 ? 0.615 0.730 -18.316 1.00 88.19 128 GLY A CA 1
ATOM 948 C C . GLY A 1 128 ? 0.417 1.326 -16.926 1.00 88.19 128 GLY A C 1
ATOM 949 O O . GLY A 1 128 ? 0.072 0.559 -16.027 1.00 88.19 128 GLY A O 1
ATOM 950 N N . ASN A 1 129 ? 0.572 2.642 -16.753 1.00 91.69 129 ASN A N 1
ATOM 951 C CA . ASN A 1 129 ? 0.387 3.313 -15.467 1.00 91.69 129 ASN A CA 1
ATOM 952 C C . ASN A 1 129 ? -1.098 3.489 -15.120 1.00 91.69 129 ASN A C 1
ATOM 954 O O . ASN A 1 129 ? -1.963 3.549 -15.996 1.00 91.69 129 ASN A O 1
ATOM 958 N N . TRP A 1 130 ? -1.388 3.606 -13.829 1.00 93.50 130 TRP A N 1
ATOM 959 C CA . TRP A 1 130 ? -2.697 4.014 -13.330 1.00 93.50 130 TRP A CA 1
ATOM 960 C C . TRP A 1 130 ? -2.757 5.532 -13.198 1.00 93.50 130 TRP A C 1
ATOM 962 O O . TRP A 1 130 ? -1.766 6.156 -12.835 1.00 93.50 130 TRP A O 1
ATOM 972 N N . CYS A 1 131 ? -3.903 6.116 -13.523 1.00 95.19 131 CYS A N 1
ATOM 973 C CA . CYS A 1 131 ? -4.103 7.547 -13.735 1.00 95.19 131 CYS A CA 1
ATOM 974 C C . CYS A 1 131 ? -5.435 7.954 -13.092 1.00 95.19 131 CYS A C 1
ATOM 976 O O . CYS A 1 131 ? -6.435 7.254 -13.254 1.00 95.19 131 CYS A O 1
ATOM 978 N N . ILE A 1 132 ? -5.424 9.055 -12.338 1.00 96.31 132 ILE A N 1
ATOM 979 C CA . ILE A 1 132 ? -6.585 9.646 -11.662 1.00 96.31 132 ILE A CA 1
ATOM 980 C C . ILE A 1 132 ? -6.878 10.992 -12.312 1.00 96.31 132 ILE A C 1
ATOM 982 O O . ILE A 1 132 ? -6.043 11.897 -12.266 1.00 96.31 132 ILE A O 1
ATOM 986 N N . GLY A 1 133 ? -8.056 11.153 -12.901 1.00 96.94 133 GLY A N 1
ATOM 987 C CA . GLY A 1 133 ? -8.421 12.376 -13.612 1.00 96.94 133 GLY A CA 1
ATOM 988 C C . GLY A 1 133 ? -9.916 12.490 -13.872 1.00 96.94 133 GLY A C 1
ATOM 989 O O . GLY A 1 133 ? -10.719 11.801 -13.248 1.00 96.94 133 GLY A O 1
ATOM 990 N N . LEU A 1 134 ? -10.296 13.375 -14.791 1.00 97.31 134 LEU A N 1
ATOM 991 C CA . LEU A 1 134 ? -11.701 13.615 -15.108 1.00 97.31 134 LEU A CA 1
ATOM 992 C C . LEU A 1 134 ? -12.281 12.508 -15.994 1.00 97.31 134 LEU A C 1
ATOM 994 O O . LEU A 1 134 ? -11.619 11.989 -16.890 1.00 97.31 134 LEU A O 1
ATOM 998 N N . LYS A 1 135 ? -13.572 12.223 -15.817 1.00 97.56 135 LYS A N 1
ATOM 999 C CA . LYS A 1 135 ? -14.339 11.233 -16.587 1.00 97.56 135 LYS A CA 1
ATOM 1000 C C . LYS A 1 135 ? -14.240 11.442 -18.102 1.00 97.56 135 LYS A C 1
ATOM 1002 O O . LYS A 1 135 ? -14.160 10.476 -18.852 1.00 97.56 135 LYS A O 1
ATOM 1007 N N . LYS A 1 136 ? -14.234 12.699 -18.561 1.00 97.44 136 LYS A N 1
ATOM 1008 C CA . LYS A 1 136 ? -14.117 13.046 -19.992 1.00 97.44 136 LYS A CA 1
ATOM 1009 C C . LYS A 1 136 ? -12.757 12.681 -20.601 1.00 97.44 136 LYS A C 1
ATOM 1011 O O . LYS A 1 136 ? -12.651 12.573 -21.816 1.00 97.44 136 LYS A O 1
ATOM 1016 N N . ASP A 1 137 ? -11.741 12.513 -19.759 1.00 97.12 137 ASP A N 1
ATOM 1017 C CA . ASP A 1 137 ? -10.361 12.231 -20.146 1.00 97.12 137 ASP A CA 1
ATOM 1018 C C . ASP A 1 137 ? -10.006 10.742 -19.956 1.00 97.12 137 ASP A C 1
ATOM 1020 O O . ASP A 1 137 ? -8.860 10.341 -20.177 1.00 97.12 137 ASP A O 1
ATOM 1024 N N . VAL A 1 138 ? -10.976 9.900 -19.581 1.00 96.62 138 VAL A N 1
ATOM 1025 C CA . VAL A 1 138 ? -10.790 8.455 -19.389 1.00 96.62 138 VAL A CA 1
ATOM 1026 C C . VAL A 1 138 ? -10.260 7.801 -20.665 1.00 96.62 138 VAL A C 1
ATOM 1028 O O . VAL A 1 138 ? -10.786 7.993 -21.758 1.00 96.62 138 VAL A O 1
ATOM 1031 N N . GLY A 1 139 ? -9.195 7.010 -20.520 1.00 91.75 139 GLY A N 1
ATOM 1032 C CA . GLY A 1 139 ? -8.481 6.390 -21.641 1.00 91.75 139 GLY A CA 1
ATOM 1033 C C . GLY A 1 139 ? -7.435 7.295 -22.298 1.00 91.75 139 GLY A C 1
ATOM 1034 O O . GLY A 1 139 ? -6.617 6.811 -23.076 1.00 91.75 139 GLY A O 1
ATOM 1035 N N . THR A 1 140 ? -7.380 8.576 -21.940 1.00 94.44 140 THR A N 1
ATOM 1036 C CA . THR A 1 140 ? -6.292 9.476 -22.341 1.00 94.44 140 THR A CA 1
ATOM 1037 C C . THR A 1 140 ? -5.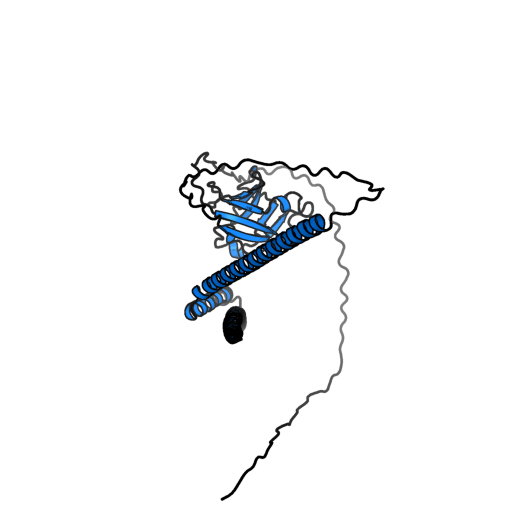203 9.528 -21.265 1.00 94.44 140 THR A C 1
ATOM 1039 O O . THR A 1 140 ? -5.375 9.004 -20.165 1.00 94.44 140 THR A O 1
ATOM 1042 N N . GLY A 1 141 ? -4.071 10.169 -21.573 1.00 91.75 141 GLY A N 1
ATOM 1043 C CA . GLY A 1 141 ? -2.993 10.435 -20.612 1.00 91.75 141 GLY A CA 1
ATOM 1044 C C . GLY A 1 141 ? -3.184 11.692 -19.752 1.00 91.75 141 GLY A C 1
ATOM 1045 O O . GLY A 1 141 ? -2.249 12.076 -19.054 1.00 91.75 141 GLY A O 1
ATOM 1046 N N . ARG A 1 142 ? -4.337 12.374 -19.825 1.00 94.88 142 ARG A N 1
ATOM 1047 C CA . ARG A 1 142 ? -4.604 13.590 -19.040 1.00 94.88 142 ARG A CA 1
ATOM 1048 C C . ARG A 1 142 ? -5.159 13.212 -17.662 1.00 94.88 142 ARG A C 1
ATOM 1050 O O . ARG A 1 142 ? -6.301 12.776 -17.555 1.00 94.88 142 ARG A O 1
ATOM 1057 N N . CYS A 1 143 ? -4.360 13.399 -16.613 1.00 95.25 143 CYS A N 1
ATOM 1058 C CA . CYS A 1 143 ? -4.767 13.190 -15.220 1.00 95.25 143 CYS A CA 1
ATOM 1059 C C . CYS A 1 143 ? -4.217 14.256 -14.272 1.00 95.25 143 CYS A C 1
ATOM 1061 O O . CYS A 1 143 ? -3.336 15.033 -14.628 1.00 95.25 143 CYS A O 1
ATOM 1063 N N . PHE A 1 144 ? -4.723 14.236 -13.040 1.00 95.25 144 PHE A N 1
ATOM 1064 C CA . PHE A 1 144 ? -4.184 14.967 -11.896 1.00 95.25 144 PHE A CA 1
ATOM 1065 C C . PHE A 1 144 ? -3.077 14.190 -11.177 1.00 95.25 144 PHE A C 1
ATOM 1067 O O . PHE A 1 144 ? -2.183 14.798 -10.598 1.00 95.25 144 PHE A O 1
ATOM 1074 N N . ALA A 1 145 ? -3.122 12.856 -11.203 1.00 94.50 145 ALA A N 1
ATOM 1075 C CA . ALA A 1 145 ? -2.097 12.001 -10.614 1.00 94.50 145 ALA A CA 1
ATOM 1076 C C . ALA A 1 145 ? -1.913 10.712 -11.421 1.00 94.50 145 ALA A C 1
ATOM 1078 O O . ALA A 1 145 ? -2.878 10.197 -11.984 1.00 94.50 145 ALA A O 1
ATOM 1079 N N . TYR A 1 146 ? -0.699 10.163 -11.455 1.00 94.50 146 TYR A N 1
ATOM 1080 C CA . TYR A 1 146 ? -0.454 8.824 -11.992 1.00 94.50 146 TYR A CA 1
ATOM 1081 C C . TYR A 1 146 ? 0.651 8.074 -11.247 1.00 94.50 146 TYR A C 1
ATOM 1083 O O . TYR A 1 146 ? 1.569 8.668 -10.682 1.00 94.50 146 TYR A O 1
ATOM 1091 N N . SER A 1 147 ? 0.568 6.745 -11.254 1.00 91.50 147 SER A N 1
ATOM 1092 C CA . SER A 1 147 ? 1.556 5.870 -10.624 1.00 91.50 147 SER A CA 1
ATOM 1093 C C . SER A 1 147 ? 2.872 5.941 -11.401 1.00 91.50 147 SER A C 1
ATOM 1095 O O . SER A 1 147 ? 2.913 5.572 -12.578 1.00 91.50 147 SER A O 1
ATOM 1097 N N . ALA A 1 148 ? 3.949 6.391 -10.764 1.00 81.50 148 ALA A N 1
ATOM 1098 C CA . ALA A 1 148 ? 5.245 6.566 -11.397 1.00 81.50 148 ALA A CA 1
ATOM 1099 C C . ALA A 1 148 ? 6.187 5.432 -11.000 1.00 81.50 148 ALA A C 1
ATOM 1101 O O . ALA A 1 148 ? 6.998 5.583 -10.093 1.00 81.50 148 ALA A O 1
ATOM 1102 N N . ASN A 1 149 ? 6.074 4.285 -11.673 1.00 68.56 149 ASN A N 1
ATOM 1103 C CA . ASN A 1 149 ? 7.178 3.331 -11.788 1.00 68.56 149 ASN A CA 1
ATOM 1104 C C . ASN A 1 149 ? 6.846 2.169 -12.726 1.00 68.56 149 ASN A C 1
ATOM 1106 O O . ASN A 1 149 ? 5.860 1.460 -12.547 1.00 68.56 149 ASN A O 1
ATOM 1110 N N . ALA A 1 150 ? 7.732 1.939 -13.696 1.00 49.53 150 ALA A N 1
ATOM 1111 C CA . ALA A 1 150 ? 7.656 0.848 -14.665 1.00 49.53 150 ALA A CA 1
ATOM 1112 C C . ALA A 1 150 ? 8.099 -0.510 -14.084 1.00 49.53 150 ALA A C 1
ATOM 1114 O O . ALA A 1 150 ? 7.772 -1.551 -14.644 1.00 49.53 150 ALA A O 1
ATOM 1115 N N . ILE A 1 151 ? 8.818 -0.536 -12.957 1.00 52.53 151 ILE A N 1
ATOM 1116 C CA . ILE A 1 151 ? 9.436 -1.774 -12.442 1.00 52.53 151 ILE A CA 1
ATOM 1117 C C . ILE A 1 151 ? 8.388 -2.725 -11.829 1.00 52.53 151 ILE A C 1
ATOM 1119 O O . ILE A 1 151 ? 8.509 -3.937 -11.962 1.00 52.53 151 ILE A O 1
ATOM 1123 N N . THR A 1 152 ? 7.296 -2.198 -11.267 1.00 50.19 152 THR A N 1
ATOM 1124 C CA . THR A 1 152 ? 6.105 -2.980 -10.872 1.00 50.19 152 THR A CA 1
ATOM 1125 C C . THR A 1 152 ? 5.042 -3.044 -11.983 1.00 50.19 152 THR A C 1
ATOM 1127 O O . THR A 1 152 ? 4.227 -3.967 -12.012 1.00 50.19 152 THR A O 1
ATOM 1130 N N . ASN A 1 153 ? 5.080 -2.127 -12.961 1.00 50.56 153 ASN A N 1
ATOM 1131 C CA . ASN A 1 153 ? 4.118 -2.064 -14.073 1.00 50.56 153 ASN A CA 1
ATOM 1132 C C . ASN A 1 153 ? 4.491 -2.890 -15.318 1.00 50.56 153 ASN A C 1
ATOM 1134 O O . ASN A 1 153 ? 3.609 -3.180 -16.128 1.00 50.56 153 ASN A O 1
ATOM 1138 N N . THR A 1 154 ? 5.743 -3.332 -15.469 1.00 47.56 154 THR A N 1
ATOM 1139 C CA . THR A 1 154 ? 6.203 -4.107 -16.642 1.00 47.56 154 THR A CA 1
ATOM 1140 C C . THR A 1 154 ? 5.690 -5.551 -16.670 1.00 47.56 154 THR A C 1
ATOM 1142 O O . THR A 1 154 ? 5.725 -6.178 -17.727 1.00 47.56 154 THR A O 1
ATOM 1145 N N . ARG A 1 155 ? 5.140 -6.079 -15.561 1.00 49.25 155 ARG A N 1
ATOM 1146 C CA . ARG A 1 155 ? 4.497 -7.415 -15.512 1.00 49.25 155 ARG A CA 1
ATOM 1147 C C . ARG A 1 155 ? 3.127 -7.490 -14.822 1.00 49.25 155 ARG A C 1
ATOM 1149 O O . ARG A 1 155 ? 2.618 -8.588 -14.631 1.00 49.25 155 ARG A O 1
ATOM 1156 N N . GLY A 1 156 ? 2.475 -6.358 -14.556 1.00 52.62 156 GLY A N 1
ATOM 1157 C CA . GLY A 1 156 ? 1.031 -6.345 -14.317 1.00 52.62 156 GLY A CA 1
ATOM 1158 C C . GLY A 1 156 ? 0.569 -6.204 -12.872 1.00 52.62 156 GLY A C 1
ATOM 1159 O O . GLY A 1 156 ? -0.029 -7.133 -12.339 1.00 52.62 156 GLY A O 1
ATOM 1160 N N . ALA A 1 157 ? 0.651 -4.985 -12.332 1.00 58.97 157 ALA A N 1
ATOM 1161 C CA . ALA A 1 157 ? -0.382 -4.522 -11.407 1.00 58.97 157 ALA A CA 1
ATOM 1162 C C . ALA A 1 157 ? -1.733 -4.631 -12.135 1.00 58.97 157 ALA A C 1
ATOM 1164 O O . ALA A 1 157 ? -2.072 -3.821 -13.009 1.00 58.97 157 ALA A O 1
ATOM 1165 N N . ALA A 1 158 ? -2.437 -5.735 -11.889 1.00 72.94 158 ALA A N 1
ATOM 1166 C CA . ALA A 1 158 ? -3.668 -6.050 -12.586 1.00 72.94 158 ALA A CA 1
ATOM 1167 C C . ALA A 1 158 ? -4.789 -5.138 -12.111 1.00 72.94 158 ALA A C 1
ATOM 1169 O O . ALA A 1 158 ? -5.671 -4.782 -12.895 1.00 72.94 158 ALA A O 1
ATOM 1170 N N . LEU A 1 159 ? -4.714 -4.751 -10.842 1.00 85.44 159 LEU A N 1
ATOM 1171 C CA . LEU A 1 159 ? -5.700 -3.953 -10.152 1.00 85.44 159 LEU A CA 1
ATOM 1172 C C . LEU A 1 159 ? -5.007 -2.784 -9.439 1.00 85.44 159 LEU A C 1
ATOM 1174 O O . LEU A 1 159 ? -3.803 -2.839 -9.178 1.00 85.44 159 LEU A O 1
ATOM 1178 N N . PRO A 1 160 ? -5.745 -1.714 -9.104 1.00 85.81 160 PRO A N 1
ATOM 1179 C CA . PRO A 1 160 ? -5.138 -0.546 -8.484 1.00 85.81 160 PRO A CA 1
ATOM 1180 C C . PRO A 1 160 ? -4.495 -0.819 -7.122 1.00 85.81 160 PRO A C 1
ATOM 1182 O O . PRO A 1 160 ? -3.532 -0.161 -6.760 1.00 85.81 160 PRO A O 1
ATOM 1185 N N . HIS A 1 161 ? -4.991 -1.796 -6.364 1.00 85.06 161 HIS A N 1
ATOM 1186 C CA . HIS A 1 161 ? -4.423 -2.135 -5.056 1.00 85.06 161 HIS A CA 1
ATOM 1187 C C . HIS A 1 161 ? -3.073 -2.854 -5.125 1.00 85.06 161 HIS A C 1
ATOM 1189 O O . HIS A 1 161 ? -2.393 -2.955 -4.111 1.00 85.06 161 HIS A O 1
ATOM 1195 N N . ASP A 1 162 ? -2.666 -3.311 -6.309 1.00 84.38 162 ASP A N 1
ATOM 1196 C CA . ASP A 1 162 ? -1.332 -3.872 -6.530 1.00 84.38 162 ASP A CA 1
ATOM 1197 C C . ASP A 1 162 ? -0.292 -2.771 -6.803 1.00 84.38 162 ASP A C 1
ATOM 1199 O O . ASP A 1 162 ? 0.897 -3.057 -6.971 1.00 84.38 162 ASP A O 1
ATOM 1203 N N . ILE A 1 163 ? -0.723 -1.504 -6.900 1.00 83.25 163 ILE A N 1
ATOM 1204 C CA . ILE A 1 163 ? 0.173 -0.377 -7.144 1.00 83.25 163 ILE A CA 1
ATOM 1205 C C . ILE A 1 163 ? 1.020 -0.157 -5.895 1.00 83.25 163 ILE A C 1
ATOM 1207 O O . ILE A 1 163 ? 0.596 0.459 -4.921 1.00 83.25 163 ILE A O 1
ATOM 1211 N N . MET A 1 164 ? 2.262 -0.619 -5.964 1.00 77.38 164 MET A N 1
ATOM 1212 C CA . MET A 1 164 ? 3.301 -0.249 -5.017 1.00 77.38 164 MET A CA 1
ATOM 1213 C C . MET A 1 164 ? 4.199 0.819 -5.632 1.00 77.38 164 MET A C 1
ATOM 1215 O O . MET A 1 164 ? 4.665 0.673 -6.767 1.00 77.38 164 MET A O 1
ATOM 1219 N N . GLY A 1 165 ? 4.493 1.861 -4.857 1.00 77.94 165 GLY A N 1
ATOM 1220 C CA . GLY A 1 165 ? 5.524 2.834 -5.187 1.00 77.94 165 GLY A CA 1
ATOM 1221 C C . GLY A 1 165 ? 5.041 4.275 -5.194 1.00 77.94 165 GLY A C 1
ATOM 1222 O O . GLY A 1 165 ? 3.989 4.626 -4.666 1.00 77.94 165 GLY A O 1
ATOM 1223 N N . LYS A 1 166 ? 5.883 5.120 -5.775 1.00 87.12 166 LYS A N 1
ATOM 1224 C CA . LYS A 1 166 ? 5.703 6.562 -5.791 1.00 87.12 166 LYS A CA 1
ATOM 1225 C C . LYS A 1 166 ? 4.724 6.993 -6.877 1.00 87.12 166 LYS A C 1
ATOM 1227 O O . LYS A 1 166 ? 4.667 6.408 -7.960 1.00 87.12 166 LYS A O 1
ATOM 1232 N N . TRP A 1 167 ? 3.996 8.061 -6.601 1.00 91.75 167 TRP A N 1
ATOM 1233 C CA . TRP A 1 167 ? 3.098 8.701 -7.548 1.00 91.75 167 TRP A CA 1
ATOM 1234 C C . TRP A 1 167 ? 3.662 10.035 -8.013 1.00 91.75 167 TRP A C 1
ATOM 1236 O O . TRP A 1 167 ? 4.466 10.677 -7.332 1.00 91.75 167 TRP A O 1
ATOM 1246 N N . LYS A 1 168 ? 3.222 10.429 -9.203 1.00 93.19 168 LYS A N 1
ATOM 1247 C CA . LYS A 1 168 ? 3.408 11.761 -9.758 1.00 93.19 168 LYS A CA 1
ATOM 1248 C C . LYS A 1 168 ? 2.091 12.505 -9.675 1.00 93.19 168 LYS A C 1
ATOM 1250 O O . LYS A 1 168 ? 1.066 11.968 -10.090 1.00 93.19 168 LYS A O 1
ATOM 1255 N N . VAL A 1 169 ? 2.119 13.720 -9.141 1.00 94.12 169 VAL A N 1
ATOM 1256 C CA . VAL A 1 169 ? 0.929 14.564 -8.973 1.00 94.12 169 VAL A CA 1
ATOM 1257 C C . VAL A 1 169 ? 1.152 15.889 -9.690 1.00 94.12 169 VAL A C 1
ATOM 1259 O O . VAL A 1 169 ? 2.257 16.425 -9.677 1.00 94.12 169 VAL A O 1
ATOM 1262 N N . LEU A 1 170 ? 0.119 16.390 -10.358 1.00 93.50 170 LEU A N 1
ATOM 1263 C CA . LEU A 1 170 ? 0.170 17.631 -11.115 1.00 93.50 170 LEU A CA 1
ATOM 1264 C C . LEU A 1 170 ? 0.302 18.832 -10.162 1.00 93.50 170 LEU A C 1
ATOM 1266 O O . LEU A 1 170 ? -0.524 19.028 -9.269 1.00 93.50 170 LEU A O 1
ATOM 1270 N N . ASP A 1 171 ? 1.343 19.631 -10.366 1.00 92.50 171 ASP A N 1
ATOM 1271 C CA . ASP A 1 171 ? 1.570 20.938 -9.749 1.00 92.50 171 ASP A CA 1
ATOM 1272 C C . ASP A 1 171 ? 0.835 22.022 -10.551 1.00 92.50 171 ASP A C 1
ATOM 1274 O O . ASP A 1 171 ? 0.734 21.943 -11.777 1.00 92.50 171 ASP A O 1
ATOM 1278 N N . ASN A 1 172 ? 0.344 23.057 -9.872 1.00 86.06 172 ASN A N 1
ATOM 1279 C CA . ASN A 1 172 ? -0.379 24.167 -10.489 1.00 86.06 172 ASN A CA 1
ATOM 1280 C C . ASN A 1 172 ? 0.499 25.048 -11.410 1.00 86.06 172 ASN A C 1
ATOM 1282 O O . ASN A 1 172 ? -0.034 25.809 -12.213 1.00 86.06 172 ASN A O 1
ATOM 1286 N N . GLY A 1 173 ? 1.832 24.970 -11.309 1.00 78.50 173 GLY A N 1
ATOM 1287 C CA . GLY A 1 173 ? 2.733 25.795 -12.128 1.00 78.50 173 GLY A CA 1
ATOM 1288 C C . GLY A 1 173 ? 4.062 25.159 -12.534 1.00 78.50 173 GLY A C 1
ATOM 1289 O O . GLY A 1 173 ? 4.702 25.659 -13.456 1.00 78.50 173 GLY A O 1
ATOM 1290 N N . ALA A 1 174 ? 4.483 24.068 -11.887 1.00 76.00 174 ALA A N 1
ATOM 1291 C CA . ALA A 1 174 ? 5.808 23.471 -12.105 1.00 76.00 174 ALA A CA 1
ATOM 1292 C C . ALA A 1 174 ? 5.808 22.171 -12.935 1.00 76.00 174 ALA A C 1
ATOM 1294 O O . ALA A 1 174 ? 6.868 21.590 -13.169 1.00 76.00 174 ALA A O 1
ATOM 1295 N N . GLY A 1 175 ? 4.642 21.702 -13.392 1.00 90.31 175 GLY A N 1
ATOM 1296 C CA . GLY A 1 175 ? 4.514 20.419 -14.085 1.00 90.31 175 GLY A CA 1
ATOM 1297 C C . GLY A 1 175 ? 4.221 19.275 -13.117 1.00 90.31 175 GLY A C 1
ATOM 1298 O O . GLY A 1 175 ? 3.306 19.372 -12.312 1.00 90.31 175 GLY A O 1
ATOM 1299 N N . TRP A 1 176 ? 4.938 18.157 -13.216 1.00 93.44 176 TRP A N 1
ATOM 1300 C CA . TRP A 1 176 ? 4.694 16.985 -12.368 1.00 93.44 176 TRP A CA 1
ATOM 1301 C C . TRP A 1 176 ? 5.610 16.992 -11.144 1.00 93.44 176 TRP A C 1
ATOM 1303 O O . TRP A 1 176 ? 6.827 17.083 -11.286 1.00 93.44 176 TRP A O 1
ATOM 1313 N N . VAL A 1 177 ? 5.030 16.848 -9.951 1.00 91.44 177 VAL A N 1
ATOM 1314 C CA . VAL A 1 177 ? 5.777 16.582 -8.718 1.00 91.44 177 VAL A CA 1
ATOM 1315 C C . VAL A 1 177 ? 5.984 15.082 -8.590 1.00 91.44 177 VAL A C 1
ATOM 1317 O O . VAL A 1 177 ? 5.021 14.320 -8.494 1.00 91.44 177 VAL A O 1
ATOM 1320 N N . ASP A 1 178 ? 7.245 14.669 -8.580 1.00 90.56 178 ASP A N 1
ATOM 1321 C CA . ASP A 1 178 ? 7.648 13.275 -8.436 1.00 90.56 178 ASP A CA 1
ATOM 1322 C C . ASP A 1 178 ? 7.674 12.833 -6.966 1.00 90.56 178 ASP A C 1
ATOM 1324 O O . ASP A 1 178 ? 7.751 13.644 -6.045 1.00 90.56 178 ASP A O 1
ATOM 1328 N N . ASN A 1 179 ? 7.698 11.516 -6.750 1.00 84.62 179 ASN A N 1
ATOM 1329 C CA . ASN A 1 179 ? 7.961 10.904 -5.446 1.00 84.62 179 ASN A CA 1
ATOM 1330 C C . ASN A 1 179 ? 6.922 11.190 -4.349 1.00 84.62 179 ASN A C 1
ATOM 1332 O O . ASN A 1 179 ? 7.258 11.135 -3.166 1.00 84.62 179 ASN A O 1
ATOM 1336 N N . VAL A 1 180 ? 5.658 11.414 -4.721 1.00 87.12 180 VAL A N 1
ATOM 1337 C CA . VAL A 1 180 ? 4.560 11.553 -3.756 1.00 87.12 180 VAL A CA 1
ATOM 1338 C C . VAL A 1 180 ? 4.149 10.175 -3.239 1.00 87.12 180 VAL A C 1
ATOM 1340 O O . VAL A 1 180 ? 3.857 9.266 -4.019 1.00 87.12 180 VAL A O 1
ATOM 1343 N N . ASP A 1 181 ? 4.131 10.016 -1.919 1.00 83.38 181 ASP A N 1
ATOM 1344 C CA . ASP A 1 181 ? 3.658 8.798 -1.264 1.00 83.38 181 ASP A CA 1
ATOM 1345 C C . ASP A 1 181 ? 2.127 8.786 -1.203 1.00 83.38 181 ASP A C 1
ATOM 1347 O O . ASP A 1 181 ? 1.513 9.532 -0.435 1.00 83.38 181 ASP A O 1
ATOM 1351 N N . LEU A 1 182 ? 1.512 7.931 -2.026 1.00 84.38 182 LEU A N 1
ATOM 1352 C CA . LEU A 1 182 ? 0.100 7.576 -1.902 1.00 84.38 182 LEU A CA 1
ATOM 1353 C C . LEU A 1 182 ? -0.018 6.170 -1.330 1.00 84.38 182 LEU A C 1
ATOM 1355 O O . LEU A 1 182 ? 0.673 5.248 -1.766 1.00 84.38 182 LEU A O 1
ATOM 1359 N N . GLU A 1 183 ? -0.921 6.018 -0.374 1.00 85.06 183 GLU A N 1
ATOM 1360 C CA . GLU A 1 183 ? -1.307 4.729 0.170 1.00 85.06 183 GLU A CA 1
ATOM 1361 C C . GLU A 1 183 ? -2.519 4.213 -0.604 1.00 85.06 183 GLU A C 1
ATOM 1363 O O . GLU A 1 183 ? -3.529 4.908 -0.746 1.00 85.06 183 GLU A O 1
ATOM 1368 N N . VAL A 1 184 ? -2.420 2.987 -1.116 1.00 87.06 184 VAL A N 1
ATOM 1369 C CA . VAL A 1 184 ? -3.541 2.311 -1.767 1.00 87.06 184 VAL A CA 1
ATOM 1370 C C . VAL A 1 184 ? -3.997 1.165 -0.880 1.00 87.06 184 VAL A C 1
ATOM 1372 O O . VAL A 1 184 ? -3.289 0.177 -0.704 1.00 87.06 184 VAL A O 1
ATOM 1375 N N . ILE A 1 185 ? -5.200 1.294 -0.331 1.00 87.56 185 ILE A N 1
ATOM 1376 C CA . ILE A 1 185 ? -5.797 0.315 0.572 1.00 87.56 185 ILE A CA 1
ATOM 1377 C C . ILE A 1 185 ? -6.959 -0.349 -0.156 1.00 87.56 185 ILE A C 1
ATOM 1379 O O . ILE A 1 185 ? -7.913 0.302 -0.588 1.00 87.56 185 ILE A O 1
ATOM 1383 N N . ARG A 1 186 ? -6.915 -1.677 -0.279 1.00 87.88 186 ARG A N 1
ATOM 1384 C CA . ARG A 1 186 ? -8.079 -2.433 -0.742 1.00 87.88 186 ARG A CA 1
ATOM 1385 C C . ARG A 1 186 ? -9.111 -2.476 0.376 1.00 87.88 186 ARG A C 1
ATOM 1387 O O . ARG A 1 186 ? -8.857 -3.071 1.421 1.00 87.88 186 ARG A O 1
ATOM 1394 N N . GLN A 1 187 ? -10.286 -1.908 0.134 1.00 84.38 187 GLN A N 1
ATOM 1395 C CA . GLN A 1 187 ? -11.385 -1.961 1.085 1.00 84.38 187 GLN A CA 1
ATOM 1396 C C . GLN A 1 187 ? -12.407 -2.978 0.586 1.00 84.38 187 GLN A C 1
ATOM 1398 O O . GLN A 1 187 ? -13.072 -2.775 -0.428 1.00 84.38 187 GLN A O 1
ATOM 1403 N N . ARG A 1 188 ? -12.531 -4.106 1.288 1.00 78.38 188 ARG A N 1
ATOM 1404 C CA . ARG A 1 188 ? -13.658 -5.011 1.050 1.00 78.38 188 ARG A CA 1
ATOM 1405 C C . ARG A 1 188 ? -14.882 -4.358 1.665 1.00 78.38 188 ARG A C 1
ATOM 1407 O O . ARG A 1 188 ? -14.940 -4.218 2.883 1.00 78.38 188 ARG A O 1
ATOM 1414 N N . VAL A 1 189 ? -15.830 -3.944 0.830 1.00 70.81 189 VAL A N 1
ATOM 1415 C CA . VAL A 1 189 ? -17.155 -3.582 1.331 1.00 70.81 189 VAL A CA 1
ATOM 1416 C C . VAL A 1 189 ? -17.766 -4.886 1.843 1.00 70.81 189 VAL A C 1
ATOM 1418 O O . VAL A 1 189 ? -17.844 -5.840 1.059 1.00 70.81 189 VAL A O 1
ATOM 1421 N N . PRO A 1 190 ? -18.119 -4.991 3.137 1.00 63.28 190 PRO A N 1
ATOM 1422 C CA . PRO A 1 190 ? -18.834 -6.153 3.633 1.00 63.28 190 PRO A CA 1
ATOM 1423 C C . PRO A 1 190 ? -20.073 -6.304 2.761 1.00 63.28 190 PRO A C 1
ATOM 1425 O O . PRO A 1 190 ? -20.876 -5.378 2.670 1.00 63.28 190 PRO A O 1
ATOM 1428 N N . SER A 1 191 ? -20.197 -7.425 2.052 1.00 60.12 191 SER A N 1
ATOM 1429 C CA . SER A 1 191 ? -21.457 -7.734 1.397 1.00 60.12 191 SER A CA 1
ATOM 1430 C C . SER A 1 191 ? -22.461 -7.894 2.525 1.00 60.12 191 SER A C 1
ATOM 1432 O O . SER A 1 191 ? -22.426 -8.910 3.223 1.00 60.12 191 SER A O 1
ATOM 1434 N N . GLU A 1 192 ? -23.294 -6.880 2.753 1.00 53.78 192 GLU A N 1
ATOM 1435 C CA . GLU A 1 192 ? -24.478 -7.035 3.578 1.00 53.78 192 GLU A CA 1
ATOM 1436 C C . GLU A 1 192 ? -25.257 -8.186 2.954 1.00 53.78 192 GLU A C 1
ATOM 1438 O O . GLU A 1 192 ? -25.866 -8.071 1.891 1.00 53.78 192 GLU A O 1
ATOM 1443 N N . THR A 1 193 ? -25.122 -9.360 3.566 1.00 52.66 193 THR A N 1
ATOM 1444 C CA . THR A 1 193 ? -26.004 -10.476 3.269 1.00 52.66 193 THR A CA 1
ATOM 1445 C C . THR A 1 193 ? -27.363 -9.950 3.687 1.00 52.66 193 THR A C 1
ATOM 1447 O O . THR A 1 193 ? -27.472 -9.557 4.851 1.00 52.66 193 THR A O 1
ATOM 1450 N N . PRO A 1 194 ? -28.353 -9.837 2.783 1.00 49.66 194 PRO A N 1
ATOM 1451 C CA . PRO A 1 194 ? -29.637 -9.270 3.148 1.00 49.66 194 PRO A CA 1
ATOM 1452 C C . PRO A 1 194 ? -30.175 -10.109 4.300 1.00 49.66 194 PRO A C 1
ATOM 1454 O O . PRO A 1 194 ? -30.529 -11.276 4.124 1.00 49.66 194 PRO A O 1
ATOM 1457 N N . ALA A 1 195 ? -30.140 -9.531 5.501 1.00 47.66 195 ALA A N 1
ATOM 1458 C CA . ALA A 1 195 ? -30.743 -10.123 6.668 1.00 47.66 195 ALA A CA 1
ATOM 1459 C C . ALA A 1 195 ? -32.215 -10.281 6.308 1.00 47.66 195 ALA A C 1
ATOM 1461 O O . ALA A 1 195 ? -32.913 -9.300 6.043 1.00 47.66 195 ALA A O 1
ATOM 1462 N N . SER A 1 196 ? -32.630 -11.542 6.195 1.00 49.56 196 SER A N 1
ATOM 1463 C CA . SER A 1 196 ? -34.015 -11.946 6.023 1.00 49.56 196 SER A CA 1
ATOM 1464 C C . SER A 1 196 ? -34.882 -11.065 6.912 1.00 49.56 196 SER A C 1
ATOM 1466 O O . SER A 1 196 ? -34.706 -11.068 8.130 1.00 49.56 196 SER A O 1
ATOM 1468 N N . GLN A 1 197 ? -35.774 -10.294 6.289 1.00 48.84 197 GLN A N 1
ATOM 1469 C CA . GLN A 1 197 ? -36.772 -9.480 6.966 1.00 48.84 197 GLN A CA 1
ATOM 1470 C C . GLN A 1 197 ? -37.530 -10.362 7.964 1.00 48.84 197 GLN A C 1
ATOM 1472 O O . GLN A 1 197 ? -38.401 -11.141 7.585 1.00 48.84 197 GLN A O 1
ATOM 1477 N N . ALA A 1 198 ? -37.172 -10.252 9.239 1.00 44.38 198 ALA A N 1
ATOM 1478 C CA . ALA A 1 198 ? -37.978 -10.714 10.350 1.00 44.38 198 ALA A CA 1
ATOM 1479 C C . ALA A 1 198 ? -38.679 -9.480 10.920 1.00 44.38 198 ALA A C 1
ATOM 1481 O O . ALA A 1 198 ? -38.086 -8.623 11.567 1.00 44.38 198 ALA A O 1
ATOM 1482 N N . SER A 1 199 ? -39.951 -9.384 10.569 1.00 55.44 199 SER A N 1
ATOM 1483 C CA . SER A 1 199 ? -40.966 -8.472 11.078 1.00 55.44 199 SER A CA 1
ATOM 1484 C C . SER A 1 199 ? -41.130 -8.532 12.603 1.00 55.44 199 SER A C 1
ATOM 1486 O O . SER A 1 199 ? -41.347 -9.621 13.129 1.00 55.44 199 SER A O 1
ATOM 1488 N N . ALA A 1 200 ? -41.105 -7.365 13.259 1.00 47.09 200 ALA A N 1
ATOM 1489 C CA . ALA A 1 200 ? -41.886 -6.951 14.445 1.00 47.09 200 ALA A CA 1
ATOM 1490 C C . ALA A 1 200 ? -41.346 -5.562 14.862 1.00 47.09 200 ALA A C 1
ATOM 1492 O O . ALA A 1 200 ? -40.197 -5.446 15.266 1.00 47.09 200 ALA A O 1
ATOM 1493 N N . ASP A 1 201 ? -41.980 -4.434 14.547 1.00 50.28 201 ASP A N 1
ATOM 1494 C CA . ASP A 1 201 ? -43.227 -3.903 15.116 1.00 50.28 201 ASP A CA 1
ATOM 1495 C C . ASP A 1 201 ? -43.164 -3.727 16.645 1.00 50.28 201 ASP A C 1
ATOM 1497 O O . ASP A 1 201 ? -43.628 -4.580 17.394 1.00 50.28 201 ASP A O 1
ATOM 1501 N N . VAL A 1 202 ? -42.574 -2.614 17.105 1.00 41.47 202 VAL A N 1
ATOM 1502 C CA . VAL A 1 202 ? -42.893 -2.002 18.406 1.00 41.47 202 VAL A CA 1
ATOM 1503 C C . VAL A 1 202 ? -42.862 -0.482 18.256 1.00 41.47 202 VAL A C 1
ATOM 1505 O O . VAL A 1 202 ? -41.817 0.162 18.191 1.00 41.47 202 VAL A O 1
ATOM 1508 N N . SER A 1 203 ? -44.070 0.063 18.201 1.00 53.00 203 SER A N 1
ATOM 1509 C CA . SER A 1 203 ? -44.409 1.457 18.438 1.00 53.00 203 SER A CA 1
ATOM 1510 C C . SER A 1 203 ? -44.126 1.819 19.901 1.00 53.00 203 SER A C 1
ATOM 1512 O O . SER A 1 203 ? -44.581 1.106 20.796 1.00 53.00 203 SER A O 1
ATOM 1514 N N . MET A 1 204 ? -43.436 2.932 20.171 1.00 41.44 204 MET A N 1
ATOM 1515 C CA . MET A 1 204 ? -43.597 3.613 21.456 1.00 41.44 204 MET A CA 1
ATOM 1516 C C . MET A 1 204 ? -43.418 5.128 21.323 1.00 41.44 204 MET A C 1
ATOM 1518 O O . MET A 1 204 ? -42.349 5.658 21.030 1.00 41.44 204 MET A O 1
ATOM 1522 N N . GLU A 1 205 ? -44.557 5.784 21.507 1.00 45.97 205 GLU A N 1
ATOM 1523 C CA . GLU A 1 205 ? -44.810 7.210 21.647 1.00 45.97 205 GLU A CA 1
ATOM 1524 C C . GLU A 1 205 ? -44.152 7.830 22.894 1.00 45.97 205 GLU A C 1
ATOM 1526 O O . GLU A 1 205 ? -44.058 7.188 23.938 1.00 45.97 205 GLU A O 1
ATOM 1531 N N . SER A 1 206 ? -43.933 9.151 22.803 1.00 47.72 206 SER A N 1
ATOM 1532 C CA . SER A 1 206 ? -43.856 10.132 23.909 1.00 47.72 206 SER A CA 1
ATOM 1533 C C . SER A 1 206 ? -42.526 10.196 24.693 1.00 47.72 206 SER A C 1
ATOM 1535 O O . SER A 1 206 ? -41.921 9.185 24.997 1.00 47.72 206 SER A O 1
ATOM 1537 N N . ALA A 1 207 ? -41.977 11.344 25.103 1.00 43.53 207 ALA A N 1
ATOM 1538 C CA . ALA A 1 207 ? -42.520 12.689 25.225 1.00 43.53 207 ALA A CA 1
ATOM 1539 C C . ALA A 1 207 ? -41.413 13.761 25.181 1.00 43.53 207 ALA A C 1
ATOM 1541 O O . ALA A 1 207 ? -40.278 13.572 25.611 1.00 43.53 207 ALA A O 1
ATOM 1542 N N . SER A 1 208 ? -41.839 14.931 24.720 1.00 54.91 208 SER A N 1
ATOM 1543 C CA . SER A 1 208 ? -41.220 16.247 24.838 1.00 54.91 208 SER A CA 1
ATOM 1544 C C . SER A 1 208 ? -40.975 16.674 26.296 1.00 54.91 208 SER A C 1
ATOM 1546 O O . SER A 1 208 ? -41.897 16.627 27.106 1.00 54.91 208 SER A O 1
ATOM 1548 N N . ALA A 1 209 ? -39.805 17.252 26.590 1.00 44.47 209 ALA A N 1
ATOM 1549 C CA . ALA A 1 209 ? -39.628 18.154 27.731 1.00 44.47 209 ALA A CA 1
ATOM 1550 C C . ALA A 1 209 ? -38.664 19.303 27.386 1.00 44.47 209 ALA A C 1
ATOM 1552 O O . ALA A 1 209 ? -37.453 19.136 27.269 1.00 44.47 209 ALA A O 1
ATOM 1553 N N . ARG A 1 210 ? -39.253 20.491 27.209 1.00 48.19 210 ARG A N 1
ATOM 1554 C CA . ARG A 1 210 ? -38.586 21.792 27.099 1.00 48.19 210 ARG A CA 1
ATOM 1555 C C . ARG A 1 210 ? -37.967 22.158 28.450 1.00 48.19 210 ARG A C 1
ATOM 1557 O O . ARG A 1 210 ? -38.688 22.245 29.440 1.00 48.19 210 ARG A O 1
ATOM 1564 N N . MET A 1 211 ? -36.669 22.450 28.476 1.00 38.97 211 MET A N 1
ATOM 1565 C CA . MET A 1 211 ? -36.045 23.161 29.593 1.00 38.97 211 MET A CA 1
ATOM 1566 C C . MET A 1 211 ? -36.410 24.647 29.503 1.00 38.97 211 MET A C 1
ATOM 1568 O O . MET A 1 211 ? -35.882 25.371 28.663 1.00 38.97 211 MET A O 1
ATOM 1572 N N . HIS A 1 212 ? -37.322 25.095 30.365 1.00 42.28 212 HIS A N 1
ATOM 1573 C CA . HIS A 1 212 ? -37.458 26.506 30.715 1.00 42.28 212 HIS A CA 1
ATOM 1574 C C . HIS A 1 212 ? -36.647 26.766 31.985 1.00 42.28 212 HIS A C 1
ATOM 1576 O O . HIS A 1 212 ? -36.971 26.265 33.057 1.00 42.28 212 HIS A O 1
ATOM 1582 N N . THR A 1 213 ? -35.587 27.556 31.848 1.00 47.47 213 THR A N 1
ATOM 1583 C CA . THR A 1 213 ? -34.873 28.200 32.949 1.00 47.47 213 THR A CA 1
ATOM 1584 C C . THR A 1 213 ? -35.719 29.364 33.458 1.00 47.47 213 THR A C 1
ATOM 1586 O O . THR A 1 213 ? -35.906 30.345 32.738 1.00 47.47 213 THR A O 1
ATOM 1589 N N . ALA A 1 214 ? -36.247 29.251 34.675 1.00 43.50 214 ALA A N 1
ATOM 1590 C CA . ALA A 1 214 ? -36.827 30.372 35.400 1.00 43.50 214 ALA A CA 1
ATOM 1591 C C . ALA A 1 214 ? -35.936 30.689 36.604 1.00 43.50 214 ALA A C 1
ATOM 1593 O O . ALA A 1 214 ? -35.776 29.860 37.499 1.00 43.50 214 ALA A O 1
ATOM 1594 N N . ASP A 1 215 ? -35.363 31.891 36.584 1.00 47.41 215 ASP A N 1
ATOM 1595 C CA . ASP A 1 215 ? -34.801 32.568 37.747 1.00 47.41 215 ASP A CA 1
ATOM 1596 C C . ASP A 1 215 ? -35.895 32.743 38.803 1.00 47.41 215 ASP A C 1
ATOM 1598 O O . ASP A 1 215 ? -36.915 33.391 38.558 1.00 47.41 215 ASP A O 1
ATOM 1602 N N . VAL A 1 216 ? -35.671 32.187 39.992 1.00 43.22 216 VAL A N 1
ATOM 1603 C CA . VAL A 1 216 ? -36.478 32.475 41.179 1.00 43.22 216 VAL A CA 1
ATOM 1604 C C . VAL A 1 216 ? -35.554 33.072 42.229 1.00 43.22 216 VAL A C 1
ATOM 1606 O O . VAL A 1 216 ? -34.771 32.375 42.871 1.00 43.22 216 VAL A O 1
ATOM 1609 N N . ALA A 1 217 ? -35.663 34.389 42.394 1.00 52.09 217 ALA A N 1
ATOM 1610 C CA . ALA A 1 217 ? -35.202 35.085 43.581 1.00 52.09 217 ALA A CA 1
ATOM 1611 C C . ALA A 1 217 ? -36.075 34.641 44.766 1.00 52.09 217 ALA A C 1
ATOM 1613 O O . ALA A 1 217 ? -37.279 34.897 44.780 1.00 52.09 217 ALA A O 1
ATOM 1614 N N . VAL A 1 218 ? -35.474 33.949 45.735 1.00 45.81 218 VAL A N 1
ATOM 1615 C CA . VAL A 1 218 ? -36.130 33.572 46.991 1.00 45.81 218 VAL A CA 1
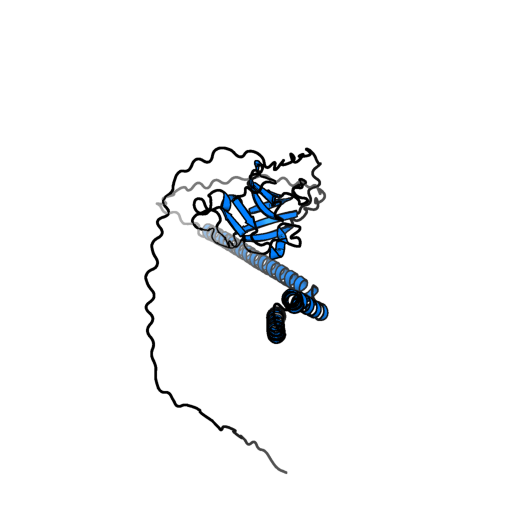ATOM 1616 C C . VAL A 1 218 ? -35.700 34.565 48.061 1.00 45.81 218 VAL A C 1
ATOM 1618 O O . VAL A 1 218 ? -34.593 34.488 48.589 1.00 45.81 218 VAL A O 1
ATOM 1621 N N . ASP A 1 219 ? -36.601 35.494 48.360 1.00 46.19 219 ASP A N 1
ATOM 1622 C CA . ASP A 1 219 ? -36.627 36.240 49.610 1.00 46.19 219 ASP A CA 1
ATOM 1623 C C . ASP A 1 219 ? -37.798 35.699 50.446 1.00 46.19 219 ASP A C 1
ATOM 1625 O O . ASP A 1 219 ? -38.888 35.468 49.918 1.00 46.19 219 ASP A O 1
ATOM 1629 N N . GLY A 1 220 ? -37.567 35.476 51.740 1.00 48.47 220 GLY A N 1
ATOM 1630 C CA . GLY A 1 220 ? -38.623 35.161 52.707 1.00 48.47 220 GLY A CA 1
ATOM 1631 C C . GLY A 1 220 ? -38.830 33.682 53.065 1.00 48.47 220 GLY A C 1
ATOM 1632 O O . GLY A 1 220 ? -39.638 32.978 52.471 1.00 48.47 220 GLY A O 1
ATOM 1633 N N . GLY A 1 221 ? -38.145 33.268 54.135 1.00 52.66 221 GLY A N 1
ATOM 1634 C CA . GLY A 1 221 ? -38.590 32.323 55.170 1.00 52.66 221 GLY A CA 1
ATOM 1635 C C . GLY A 1 221 ? -39.711 31.332 54.843 1.00 52.66 221 GLY A C 1
ATOM 1636 O O . GLY A 1 221 ? -40.867 31.563 55.186 1.00 52.66 221 GLY A O 1
ATOM 1637 N N . LEU A 1 222 ? -39.335 30.158 54.343 1.00 49.12 222 LEU A N 1
ATOM 1638 C CA . LEU A 1 222 ? -40.124 28.938 54.479 1.00 49.12 222 LEU A CA 1
ATOM 1639 C C . LEU A 1 222 ? -39.209 27.851 55.030 1.00 49.12 222 LEU A C 1
ATOM 1641 O O . LEU A 1 222 ? -38.096 27.659 54.541 1.00 49.12 222 LEU A O 1
ATOM 1645 N N . ALA A 1 223 ? -39.669 27.186 56.088 1.00 57.03 223 ALA A N 1
ATOM 1646 C CA . ALA A 1 223 ? -39.030 26.001 56.630 1.00 57.03 223 ALA A CA 1
ATOM 1647 C C . ALA A 1 223 ? -38.888 24.983 55.493 1.00 57.03 223 ALA A C 1
ATOM 1649 O O . ALA A 1 223 ? -39.873 24.402 55.044 1.00 57.03 223 ALA A O 1
ATOM 1650 N N . LEU A 1 224 ? -37.662 24.856 54.982 1.00 55.50 224 LEU A N 1
ATOM 1651 C CA . LEU A 1 224 ? -37.285 23.856 53.997 1.00 55.50 224 LEU A CA 1
ATOM 1652 C C . LEU A 1 224 ? -37.688 22.496 54.550 1.00 55.50 224 LEU A C 1
ATOM 1654 O O . LEU 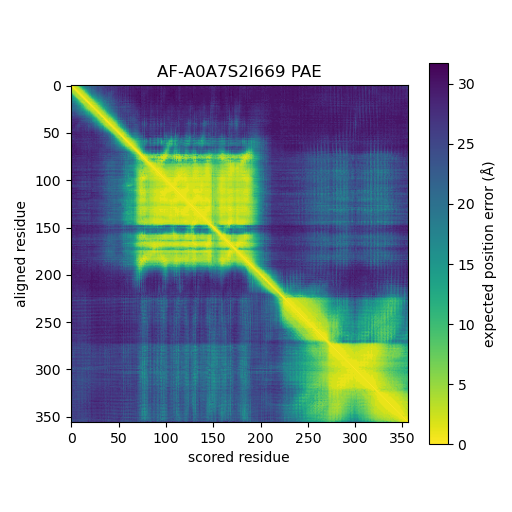A 1 224 ? -37.232 22.096 55.621 1.00 55.50 224 LEU A O 1
ATOM 1658 N N . ASP A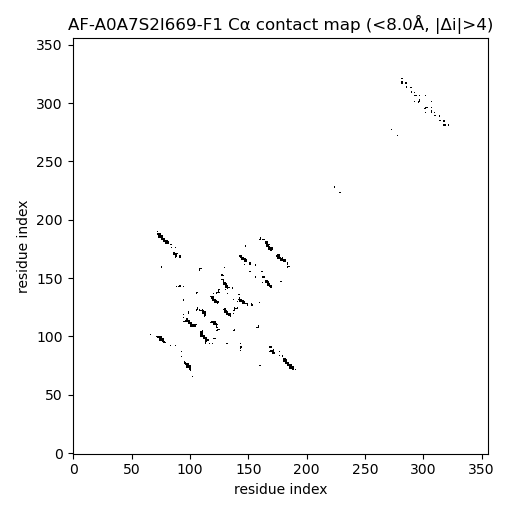 1 225 ? -38.571 21.825 53.822 1.00 68.12 225 ASP A N 1
ATOM 1659 C CA . ASP A 1 225 ? -39.033 20.483 54.130 1.00 68.12 225 ASP A CA 1
ATOM 1660 C C . ASP A 1 225 ? -37.842 19.528 53.952 1.00 68.12 225 ASP A C 1
ATOM 1662 O O . ASP A 1 225 ? -37.531 19.067 52.849 1.00 68.12 225 ASP A O 1
ATOM 1666 N N . VAL A 1 226 ? -37.084 19.342 55.038 1.00 74.62 226 VAL A N 1
ATOM 1667 C CA . VAL A 1 226 ? -35.816 18.595 55.083 1.00 74.62 226 VAL A CA 1
ATOM 1668 C C . VAL A 1 226 ? -35.998 17.181 54.521 1.00 74.62 226 VAL A C 1
ATOM 1670 O O . VAL A 1 226 ? -35.102 16.659 53.857 1.00 74.62 226 VAL A O 1
ATOM 1673 N N . ASP A 1 227 ? -37.189 16.603 54.687 1.00 77.56 227 ASP A N 1
ATOM 1674 C CA . ASP A 1 227 ? -37.551 15.290 54.155 1.00 77.56 227 ASP A CA 1
ATOM 1675 C C . ASP A 1 227 ? -37.655 15.265 52.624 1.00 77.56 227 ASP A C 1
ATOM 1677 O O . ASP A 1 227 ? -37.297 14.263 51.993 1.00 77.56 227 ASP A O 1
ATOM 1681 N N . LEU A 1 228 ? -38.109 16.354 51.994 1.00 80.88 228 LEU A N 1
ATOM 1682 C CA . LEU A 1 228 ? -38.191 16.444 50.535 1.00 80.88 228 LEU A CA 1
ATOM 1683 C C . LEU A 1 228 ? -36.792 16.543 49.919 1.00 80.88 228 LEU A C 1
ATOM 1685 O O . LEU A 1 228 ? -36.494 15.842 48.950 1.00 80.88 228 LEU A O 1
ATOM 1689 N N . VAL A 1 229 ? -35.916 17.353 50.524 1.00 79.50 229 VAL A N 1
ATOM 1690 C CA . VAL A 1 229 ? -34.515 17.486 50.099 1.00 79.50 229 VAL A CA 1
ATOM 1691 C C . VAL A 1 229 ? -33.770 16.166 50.307 1.00 79.50 229 VAL A C 1
ATOM 1693 O O . VAL A 1 229 ? -33.057 15.727 49.406 1.00 79.50 229 VAL A O 1
ATOM 1696 N N . ALA A 1 230 ? -33.981 15.467 51.427 1.00 80.38 230 ALA A N 1
ATOM 1697 C CA . ALA A 1 230 ? -33.387 14.151 51.665 1.00 80.38 230 ALA A CA 1
ATOM 1698 C C . ALA A 1 230 ? -33.833 13.116 50.614 1.00 80.38 230 ALA A C 1
ATOM 1700 O O . ALA A 1 230 ? -32.997 12.391 50.069 1.00 80.38 230 ALA A O 1
ATOM 1701 N N . LYS A 1 231 ? -35.126 13.088 50.256 1.00 83.25 231 LYS A N 1
ATOM 1702 C CA . LYS A 1 231 ? -35.656 12.196 49.207 1.00 83.25 231 LYS A CA 1
ATOM 1703 C C . LYS A 1 231 ? -35.110 12.524 47.819 1.00 83.25 231 LYS A C 1
ATOM 1705 O O . LYS A 1 231 ? -34.738 11.606 47.088 1.00 83.25 231 LYS A O 1
ATOM 1710 N N . GLN A 1 232 ? -35.030 13.804 47.456 1.00 84.19 232 GLN A N 1
ATOM 1711 C CA . GLN A 1 232 ? -34.438 14.227 46.182 1.00 84.19 232 GLN A CA 1
ATOM 1712 C C . GLN A 1 232 ? -32.949 13.887 46.116 1.00 84.19 232 GLN A C 1
ATOM 1714 O O . GLN A 1 232 ? -32.491 13.358 45.104 1.00 84.19 232 GLN A O 1
ATOM 1719 N N . THR A 1 233 ? -32.213 14.107 47.208 1.00 82.62 233 THR A N 1
ATOM 1720 C CA . THR A 1 233 ? -30.785 13.785 47.274 1.00 82.62 233 THR A CA 1
ATOM 1721 C C . THR A 1 233 ? -30.567 12.282 47.126 1.00 82.62 233 THR A C 1
ATOM 1723 O O . THR A 1 233 ? -29.767 11.888 46.289 1.00 82.62 233 THR A O 1
ATOM 1726 N N . ALA A 1 234 ? -31.336 11.446 47.839 1.00 87.00 234 ALA A N 1
ATOM 1727 C CA . ALA A 1 234 ? -31.268 9.984 47.740 1.00 87.00 234 ALA A CA 1
ATOM 1728 C C . ALA A 1 234 ? -31.632 9.448 46.344 1.00 87.00 234 ALA A C 1
ATOM 1730 O O . ALA A 1 234 ? -31.008 8.507 45.850 1.00 87.00 234 ALA A O 1
ATOM 1731 N N . SER A 1 235 ? -32.631 10.049 45.687 1.00 88.12 235 SER A N 1
ATOM 1732 C CA . SER A 1 235 ? -32.984 9.708 44.305 1.00 88.12 235 SER A CA 1
ATOM 1733 C C . SER A 1 235 ? -31.852 10.061 43.343 1.00 88.12 235 SER A C 1
ATOM 1735 O O . SER A 1 235 ? -31.517 9.255 42.476 1.00 88.12 235 SER A O 1
ATOM 1737 N N . HIS A 1 236 ? -31.244 11.238 43.512 1.00 86.00 236 HIS A N 1
ATOM 1738 C CA . HIS A 1 236 ? -30.131 11.673 42.680 1.00 86.00 236 HIS A CA 1
ATOM 1739 C C . HIS A 1 236 ? -28.917 10.758 42.872 1.00 86.00 236 HIS A C 1
ATOM 1741 O O . HIS A 1 236 ? -28.415 10.241 41.884 1.00 86.00 236 HIS A O 1
ATOM 1747 N N . THR A 1 237 ? -28.502 10.444 44.109 1.00 84.75 237 THR A N 1
ATOM 1748 C CA . THR A 1 237 ? -27.383 9.508 44.344 1.00 84.75 237 THR A CA 1
ATOM 1749 C C . THR A 1 237 ? -27.642 8.127 43.765 1.00 84.75 237 THR A C 1
ATOM 1751 O O . THR A 1 237 ? -26.724 7.533 43.205 1.00 84.75 237 THR A O 1
ATOM 1754 N N . LYS A 1 238 ? -28.876 7.613 43.847 1.00 89.38 238 LYS A N 1
ATOM 1755 C CA . LYS A 1 238 ? -29.227 6.327 43.231 1.00 89.38 238 LYS A CA 1
ATOM 1756 C C . LYS A 1 238 ? -29.094 6.374 41.707 1.00 89.38 238 LYS A C 1
ATOM 1758 O O . LYS A 1 238 ? -28.595 5.423 41.111 1.00 89.38 238 LYS A O 1
ATOM 1763 N N . GLN A 1 239 ? -29.506 7.474 41.085 1.00 87.19 239 GLN A N 1
ATOM 1764 C CA . GLN A 1 239 ? -29.405 7.656 39.640 1.00 87.19 239 GLN A CA 1
ATOM 1765 C C . GLN A 1 239 ? -27.946 7.816 39.189 1.00 87.19 239 GLN A C 1
ATOM 1767 O O . GLN A 1 239 ? -27.545 7.192 38.209 1.00 87.19 239 GLN A O 1
ATOM 1772 N N . THR A 1 240 ? -27.125 8.563 39.937 1.00 85.25 240 THR A N 1
ATOM 1773 C CA . THR A 1 240 ? -25.685 8.680 39.659 1.00 85.25 240 THR A CA 1
ATOM 1774 C C . THR A 1 240 ? -24.971 7.343 39.831 1.00 85.25 240 THR A C 1
ATOM 1776 O O . THR A 1 240 ? -24.153 6.986 38.993 1.00 85.25 240 THR A O 1
ATOM 1779 N N . ALA A 1 241 ? -25.301 6.580 40.878 1.00 87.88 241 ALA A N 1
ATOM 1780 C CA . ALA A 1 241 ? -24.732 5.253 41.100 1.00 87.88 241 ALA A CA 1
ATOM 1781 C C . ALA A 1 241 ? -25.109 4.278 39.974 1.00 87.88 241 ALA A C 1
ATOM 1783 O O . ALA A 1 241 ? -24.243 3.565 39.481 1.00 87.88 241 ALA A O 1
ATOM 1784 N N . SER A 1 242 ? -26.368 4.289 39.520 1.00 88.31 242 SER A N 1
ATOM 1785 C CA . SER A 1 242 ? -26.813 3.464 38.388 1.00 88.31 242 SER A CA 1
ATOM 1786 C C . SER A 1 242 ? -26.056 3.805 37.107 1.00 88.31 242 SER A C 1
ATOM 1788 O O . SER A 1 242 ? -25.593 2.907 36.414 1.00 88.31 242 SER A O 1
ATOM 1790 N N . LYS A 1 243 ? -25.880 5.101 36.825 1.00 88.69 243 LYS A N 1
ATOM 1791 C CA . LYS A 1 243 ? -25.157 5.560 35.639 1.00 88.69 243 LYS A CA 1
ATOM 1792 C C . LYS A 1 243 ? -23.676 5.171 35.673 1.00 88.69 243 LYS A C 1
ATOM 1794 O O . LYS A 1 243 ? -23.145 4.727 34.669 1.00 88.69 243 LYS A O 1
ATOM 1799 N N . LEU A 1 244 ? -23.022 5.279 36.832 1.00 89.06 244 LEU A N 1
ATOM 1800 C CA . LEU A 1 244 ? -21.623 4.860 36.986 1.00 89.06 244 LEU A CA 1
ATOM 1801 C C . LEU A 1 244 ? -21.431 3.352 36.764 1.00 89.06 244 LEU A C 1
ATOM 1803 O O . LEU A 1 244 ? -20.381 2.945 36.277 1.00 89.06 244 LEU A O 1
ATOM 1807 N N . VAL A 1 245 ? -22.426 2.530 37.111 1.00 88.69 245 VAL A N 1
ATOM 1808 C CA . VAL A 1 245 ? -22.399 1.085 36.835 1.00 88.69 245 VAL A CA 1
ATOM 1809 C C . VAL A 1 245 ? -22.569 0.806 35.340 1.00 88.69 245 VAL A C 1
ATOM 1811 O O . VAL A 1 245 ? -21.839 -0.024 34.807 1.00 88.69 245 VAL A O 1
ATOM 1814 N N . GLU A 1 246 ? -23.482 1.502 34.656 1.00 85.19 246 GLU A N 1
ATOM 1815 C CA . GLU A 1 246 ? -23.635 1.392 33.195 1.00 85.19 246 GLU A CA 1
ATOM 1816 C C . GLU A 1 246 ? -22.354 1.815 32.462 1.00 85.19 246 GLU A C 1
ATOM 1818 O O . GLU A 1 246 ? -21.834 1.046 31.656 1.00 85.19 246 GLU A O 1
ATOM 1823 N N . ASP A 1 247 ? -21.781 2.968 32.823 1.00 83.19 247 ASP A N 1
ATOM 1824 C CA . ASP A 1 247 ? -20.535 3.466 32.230 1.00 83.19 247 ASP A CA 1
ATOM 1825 C C . ASP A 1 247 ? -19.369 2.472 32.448 1.00 83.19 247 ASP A C 1
ATOM 1827 O O . ASP A 1 247 ? -18.533 2.281 31.564 1.00 83.19 247 ASP A O 1
ATOM 1831 N N . ALA A 1 248 ? -19.309 1.798 33.605 1.00 82.31 248 ALA A N 1
ATOM 1832 C CA . ALA A 1 248 ? -18.293 0.778 33.883 1.00 82.31 248 ALA A CA 1
ATOM 1833 C C . ALA A 1 248 ? -18.474 -0.492 33.029 1.00 82.31 248 ALA A C 1
ATOM 1835 O O . ALA A 1 248 ? -17.490 -1.037 32.523 1.00 82.31 248 ALA A O 1
ATOM 1836 N N . LEU A 1 249 ? -19.717 -0.944 32.829 1.00 85.31 249 LEU A N 1
ATOM 1837 C CA . LEU A 1 249 ? -20.026 -2.109 31.992 1.00 85.31 249 LEU A CA 1
ATOM 1838 C C . LEU A 1 249 ? -19.707 -1.857 30.512 1.00 85.31 249 LEU A C 1
ATOM 1840 O O . LEU A 1 249 ? -19.197 -2.753 29.835 1.00 85.31 249 LEU A O 1
ATOM 1844 N N . ASP A 1 250 ? -19.953 -0.642 30.021 1.00 83.06 250 ASP A N 1
ATOM 1845 C CA . ASP A 1 250 ? -19.632 -0.256 28.644 1.00 83.06 250 ASP A CA 1
ATOM 1846 C C . ASP A 1 250 ? -18.116 -0.239 28.393 1.00 83.06 250 ASP A C 1
ATOM 1848 O O . ASP A 1 250 ? -17.648 -0.700 27.345 1.00 83.06 250 ASP A O 1
ATOM 1852 N N . VAL A 1 251 ? -17.327 0.228 29.369 1.00 82.31 251 VAL A N 1
ATOM 1853 C CA . VAL A 1 251 ? -15.856 0.196 29.302 1.00 82.31 251 VAL A CA 1
ATOM 1854 C C . VAL A 1 251 ? -15.339 -1.244 29.251 1.00 82.31 251 VAL A C 1
ATOM 1856 O O . VAL A 1 251 ? -14.474 -1.554 28.427 1.00 82.31 251 VAL A O 1
ATOM 1859 N N . ASP A 1 252 ? -15.888 -2.144 30.066 1.00 79.75 252 ASP A N 1
ATOM 1860 C CA . ASP A 1 252 ? -15.505 -3.559 30.049 1.00 79.75 252 ASP A CA 1
ATOM 1861 C C . ASP A 1 252 ? -15.886 -4.254 28.737 1.00 79.75 252 ASP A C 1
ATOM 1863 O O . ASP A 1 252 ? -15.096 -5.037 28.195 1.00 79.75 252 ASP A O 1
ATOM 1867 N N . LEU A 1 253 ? -17.055 -3.937 28.171 1.00 81.00 253 LEU A N 1
ATOM 1868 C CA . LEU A 1 253 ? -17.479 -4.479 26.882 1.00 81.00 253 LEU A CA 1
ATOM 1869 C C . LEU A 1 253 ? -16.573 -4.000 25.739 1.00 81.00 253 LEU A C 1
ATOM 1871 O O . LEU A 1 253 ? -16.159 -4.812 24.907 1.00 81.00 253 LEU A O 1
ATOM 1875 N N . ALA A 1 254 ? -16.219 -2.712 25.718 1.00 73.81 254 ALA A N 1
ATOM 1876 C CA . ALA A 1 254 ? -15.294 -2.151 24.735 1.00 73.81 254 ALA A CA 1
ATOM 1877 C C . ALA A 1 254 ? -13.892 -2.775 24.852 1.00 73.81 254 ALA A C 1
ATOM 1879 O O . ALA A 1 254 ? -13.288 -3.161 23.845 1.00 73.81 254 ALA A O 1
ATOM 1880 N N . ASN A 1 255 ? -13.399 -2.955 26.081 1.00 74.06 255 ASN A N 1
ATOM 1881 C CA . ASN A 1 255 ? -12.129 -3.628 26.343 1.00 74.06 255 ASN A CA 1
ATOM 1882 C C . ASN A 1 255 ? -12.155 -5.079 25.845 1.00 74.06 255 ASN A C 1
ATOM 1884 O O . ASN A 1 255 ? -11.226 -5.505 25.154 1.00 74.06 255 ASN A O 1
ATOM 1888 N N . LYS A 1 256 ? -13.238 -5.819 26.106 1.00 80.88 256 LYS A N 1
ATOM 1889 C CA . LYS A 1 256 ? -13.410 -7.198 25.632 1.00 80.88 256 LYS A CA 1
ATOM 1890 C C . LYS A 1 256 ? -13.422 -7.291 24.106 1.00 80.88 256 LYS A C 1
ATOM 1892 O O . LYS A 1 256 ? -12.673 -8.083 23.544 1.00 80.88 256 LYS A O 1
ATOM 1897 N N . GLN A 1 257 ? -14.184 -6.432 23.429 1.00 76.81 257 GLN A N 1
ATOM 1898 C CA . GLN A 1 257 ? -14.221 -6.393 21.962 1.00 76.81 257 GLN A CA 1
ATOM 1899 C C . GLN A 1 257 ? -12.850 -6.068 21.352 1.00 76.81 257 GLN A C 1
ATOM 1901 O O . GLN A 1 257 ? -12.464 -6.652 20.337 1.00 76.81 257 GLN A O 1
ATOM 1906 N N . SER A 1 258 ? -12.090 -5.158 21.971 1.00 72.62 258 SER A N 1
ATOM 1907 C CA . SER A 1 258 ? -10.734 -4.834 21.514 1.00 72.62 258 SER A CA 1
ATOM 1908 C C . SER A 1 258 ? -9.772 -6.017 21.667 1.00 72.62 258 SER A C 1
ATOM 1910 O O . SER A 1 258 ? -8.954 -6.259 20.774 1.00 72.62 258 SER A O 1
ATOM 1912 N N . ARG A 1 259 ? -9.918 -6.798 22.747 1.00 76.38 259 ARG A N 1
ATOM 1913 C CA . ARG A 1 259 ? -9.132 -8.008 22.998 1.00 76.38 259 ARG A CA 1
ATOM 1914 C C . ARG A 1 259 ? -9.456 -9.100 21.986 1.00 76.38 259 ARG A C 1
ATOM 1916 O O . ARG A 1 259 ? -8.541 -9.607 21.346 1.00 76.38 259 ARG A O 1
ATOM 1923 N N . ASP A 1 260 ? -10.740 -9.371 21.762 1.00 77.69 260 ASP A N 1
ATOM 1924 C CA . ASP A 1 260 ? -11.199 -10.385 20.807 1.00 77.69 260 ASP A CA 1
ATOM 1925 C C . ASP A 1 260 ? -10.748 -10.045 19.371 1.00 77.69 260 ASP A C 1
ATOM 1927 O O . ASP A 1 260 ? -10.337 -10.919 18.608 1.00 77.69 260 ASP A O 1
ATOM 1931 N N . SER A 1 261 ? -10.754 -8.758 19.004 1.00 72.25 261 SER A N 1
ATOM 1932 C CA . SER A 1 261 ? -10.251 -8.274 17.710 1.00 72.25 261 SER A CA 1
ATOM 1933 C C . SER A 1 261 ? -8.736 -8.462 17.558 1.00 72.25 261 SER A C 1
ATOM 1935 O O . SER A 1 261 ? -8.258 -8.886 16.500 1.00 72.25 261 SER A O 1
ATOM 1937 N N . LEU A 1 262 ? -7.959 -8.184 18.611 1.00 71.75 262 LEU A N 1
ATOM 1938 C CA . LEU A 1 262 ? -6.514 -8.407 18.609 1.00 71.75 262 LEU A CA 1
ATOM 1939 C C . LEU A 1 262 ? -6.187 -9.905 18.529 1.00 71.75 262 LEU A C 1
ATOM 1941 O O . LEU A 1 262 ? -5.383 -10.299 17.686 1.00 71.75 262 LEU A O 1
ATOM 1945 N N . GLU A 1 263 ? -6.851 -10.735 19.335 1.00 75.12 263 GLU A N 1
ATOM 1946 C CA . GLU A 1 263 ? -6.708 -12.195 19.318 1.00 75.12 263 GLU A CA 1
ATOM 1947 C C . GLU A 1 263 ? -7.042 -12.764 17.932 1.00 75.12 263 GLU A C 1
ATOM 1949 O O . GLU A 1 263 ? -6.249 -13.520 17.377 1.00 75.12 263 GLU A O 1
ATOM 1954 N N . GLN A 1 264 ? -8.140 -12.337 17.297 1.00 72.19 264 GLN A N 1
ATOM 1955 C CA . GLN A 1 264 ? -8.478 -12.766 15.934 1.00 72.19 264 GLN A CA 1
ATOM 1956 C C . GLN A 1 264 ? -7.417 -12.364 14.909 1.00 72.19 264 GLN A C 1
ATOM 1958 O O . GLN A 1 264 ? -7.074 -13.161 14.034 1.00 72.19 264 GLN A O 1
ATOM 1963 N N . ARG A 1 265 ? -6.865 -11.148 15.006 1.00 70.31 265 ARG A N 1
ATOM 1964 C CA . ARG A 1 265 ? -5.793 -10.695 14.108 1.00 70.31 265 ARG A CA 1
ATOM 1965 C C . ARG A 1 265 ? -4.519 -11.504 14.291 1.00 70.31 265 ARG A C 1
ATOM 1967 O O . ARG A 1 265 ? -3.841 -11.774 13.300 1.00 70.31 265 ARG A O 1
ATOM 1974 N N . VAL A 1 266 ? -4.198 -11.905 15.517 1.00 67.56 266 VAL A N 1
ATOM 1975 C CA . VAL A 1 266 ? -2.995 -12.694 15.772 1.00 67.56 266 VAL A CA 1
ATOM 1976 C C . VAL A 1 266 ? -3.193 -14.168 15.446 1.00 67.56 266 VAL A C 1
ATOM 1978 O O . VAL A 1 266 ? -2.308 -14.766 14.844 1.00 67.56 266 VAL A O 1
ATOM 1981 N N . VAL A 1 267 ? -4.358 -14.748 15.724 1.00 71.31 267 VAL A N 1
ATOM 1982 C CA . VAL A 1 267 ? -4.708 -16.096 15.254 1.00 71.31 267 VAL A CA 1
ATOM 1983 C C . VAL A 1 267 ? -4.685 -16.142 13.728 1.00 71.31 267 VAL A C 1
ATOM 1985 O O . VAL A 1 267 ? -4.104 -17.062 13.161 1.00 71.31 267 VAL A O 1
ATOM 1988 N N . ALA A 1 268 ? -5.223 -15.125 13.049 1.00 67.94 268 ALA A N 1
ATOM 1989 C CA . ALA A 1 268 ? -5.120 -15.007 11.599 1.00 67.94 268 ALA A CA 1
ATOM 1990 C C . ALA A 1 268 ? -3.660 -14.874 11.137 1.00 67.94 268 ALA A C 1
ATOM 1992 O O . ALA A 1 268 ? -3.283 -15.509 10.162 1.00 67.94 268 ALA A O 1
ATOM 1993 N N . ALA A 1 269 ? -2.816 -14.108 11.835 1.00 62.66 269 ALA A N 1
ATOM 1994 C CA . ALA A 1 269 ? -1.396 -13.992 11.499 1.00 62.66 269 ALA A CA 1
ATOM 1995 C C . ALA A 1 269 ? -0.621 -15.310 11.710 1.00 62.66 269 ALA A C 1
ATOM 1997 O O . ALA A 1 269 ? 0.146 -15.708 10.835 1.00 62.66 269 ALA A O 1
ATOM 1998 N N . ARG A 1 270 ? -0.863 -16.013 12.826 1.00 62.91 270 ARG A N 1
ATOM 1999 C CA . ARG A 1 270 ? -0.235 -17.298 13.189 1.00 62.91 270 ARG A CA 1
ATOM 2000 C C . ARG A 1 270 ? -0.707 -18.456 12.312 1.00 62.91 270 ARG A C 1
ATOM 2002 O O . ARG A 1 270 ? 0.084 -19.323 11.962 1.00 62.91 270 ARG A O 1
ATOM 2009 N N . SER A 1 271 ? -1.984 -18.469 11.932 1.00 61.66 271 SER A N 1
ATOM 2010 C CA . SER A 1 271 ? -2.562 -19.510 11.073 1.00 61.66 271 SER A CA 1
ATOM 2011 C C . SER A 1 271 ? -2.012 -19.483 9.646 1.00 61.66 271 SER A C 1
ATOM 2013 O O . SER A 1 271 ? -2.255 -20.431 8.903 1.00 61.66 271 SER A O 1
ATOM 2015 N N . LEU A 1 272 ? -1.344 -18.405 9.231 1.00 59.69 272 LEU A N 1
ATOM 2016 C CA . LEU A 1 272 ? -0.989 -18.206 7.830 1.00 59.69 272 LEU A CA 1
ATOM 2017 C C . LEU A 1 272 ? 0.391 -18.727 7.439 1.00 59.69 272 LEU A C 1
ATOM 2019 O O . LEU A 1 272 ? 0.642 -18.787 6.239 1.00 59.69 272 LEU A O 1
ATOM 2023 N N . LEU A 1 273 ? 1.288 -19.052 8.377 1.00 68.19 273 LEU A N 1
ATOM 2024 C CA . LEU A 1 273 ? 2.637 -19.501 8.021 1.00 68.19 273 LEU A CA 1
ATOM 2025 C C . LEU A 1 273 ? 3.192 -20.495 9.044 1.00 68.19 273 LEU A C 1
ATOM 2027 O O . LEU A 1 273 ? 3.714 -20.121 10.092 1.00 68.19 273 LEU A O 1
ATOM 2031 N N . SER A 1 274 ? 3.147 -21.775 8.701 1.00 83.94 274 SER A N 1
ATOM 2032 C CA . SER A 1 274 ? 4.035 -22.784 9.273 1.00 83.94 274 SER A CA 1
ATOM 2033 C C . SER A 1 274 ? 5.509 -22.380 9.101 1.00 83.94 274 SER A C 1
ATOM 2035 O O . SER A 1 274 ? 5.868 -21.593 8.220 1.00 83.94 274 SER A O 1
ATOM 2037 N N . ALA A 1 275 ? 6.401 -22.942 9.924 1.00 83.69 275 ALA A N 1
ATOM 2038 C CA . ALA A 1 275 ? 7.843 -22.701 9.798 1.00 83.69 275 ALA A CA 1
ATOM 2039 C C . ALA A 1 275 ? 8.373 -23.036 8.386 1.00 83.69 275 ALA A C 1
ATOM 2041 O O . ALA A 1 275 ? 9.289 -22.375 7.894 1.00 83.69 275 ALA A O 1
ATOM 2042 N N . GLU A 1 276 ? 7.766 -24.027 7.728 1.00 89.25 276 GLU A N 1
ATOM 2043 C CA . GLU A 1 276 ? 8.063 -24.418 6.350 1.00 89.25 276 GLU A CA 1
ATOM 2044 C C . GLU A 1 276 ? 7.619 -23.346 5.344 1.00 89.25 276 GLU A C 1
ATOM 2046 O O . GLU A 1 276 ? 8.426 -22.905 4.526 1.00 89.25 276 GLU A O 1
ATOM 2051 N N . GLU A 1 277 ? 6.392 -22.832 5.458 1.00 88.44 277 GLU A N 1
ATOM 2052 C CA . GLU A 1 277 ? 5.896 -21.749 4.597 1.00 88.44 277 GLU A CA 1
ATOM 2053 C C . GLU A 1 277 ? 6.684 -20.448 4.795 1.00 88.44 277 GLU A C 1
ATOM 2055 O O . GLU A 1 277 ? 6.932 -19.708 3.839 1.00 88.44 277 GLU A O 1
ATOM 2060 N N . LEU A 1 278 ? 7.134 -20.161 6.021 1.00 86.19 278 LEU A N 1
ATOM 2061 C CA . LEU A 1 278 ? 8.012 -19.022 6.284 1.00 86.19 278 LEU A CA 1
ATOM 2062 C C . LEU A 1 278 ? 9.366 -19.194 5.581 1.00 86.19 278 LEU A C 1
ATOM 2064 O O . LEU A 1 278 ? 9.870 -18.238 4.983 1.00 86.19 278 LEU A O 1
ATOM 2068 N N . ALA A 1 279 ? 9.949 -20.395 5.625 1.00 90.06 279 ALA A N 1
ATOM 2069 C CA . ALA A 1 279 ? 11.191 -20.704 4.923 1.00 90.06 279 ALA A CA 1
ATOM 2070 C C . ALA A 1 279 ? 11.018 -20.606 3.397 1.00 90.06 279 ALA A C 1
ATOM 2072 O O . ALA A 1 279 ? 11.839 -19.975 2.727 1.00 90.06 279 ALA A O 1
ATOM 2073 N N . GLU A 1 280 ? 9.921 -21.132 2.848 1.00 92.88 280 GLU A N 1
ATOM 2074 C CA . GLU A 1 280 ? 9.610 -21.028 1.421 1.00 92.88 280 GLU A CA 1
ATOM 2075 C C . GLU A 1 280 ? 9.411 -19.569 0.993 1.00 92.88 280 GLU A C 1
ATOM 2077 O O . GLU A 1 280 ? 9.925 -19.134 -0.043 1.00 92.88 280 GLU A O 1
ATOM 2082 N N . ARG A 1 281 ? 8.733 -18.769 1.821 1.00 90.06 281 ARG A N 1
ATOM 2083 C CA . ARG A 1 281 ? 8.545 -17.337 1.578 1.00 90.06 281 ARG A CA 1
ATOM 2084 C C . ARG A 1 281 ? 9.870 -16.576 1.596 1.00 90.06 281 ARG A C 1
ATOM 2086 O O . ARG A 1 281 ? 10.081 -15.724 0.728 1.00 90.06 281 ARG A O 1
ATOM 2093 N N . LYS A 1 282 ? 10.772 -16.891 2.536 1.00 93.12 282 LYS A N 1
ATOM 2094 C CA . LYS A 1 282 ? 12.136 -16.334 2.579 1.00 93.12 282 LYS A CA 1
ATOM 2095 C C . LYS A 1 282 ? 12.911 -16.684 1.309 1.00 93.12 282 LYS A C 1
ATOM 2097 O O . LYS A 1 282 ? 13.459 -15.788 0.670 1.00 93.12 282 LYS A O 1
ATOM 2102 N N . GLU A 1 283 ? 12.883 -17.946 0.891 1.00 95.50 283 GLU A N 1
ATOM 2103 C CA . GLU A 1 283 ? 13.596 -18.416 -0.300 1.00 95.50 283 GLU A CA 1
ATOM 2104 C C . GLU A 1 283 ? 13.018 -17.835 -1.600 1.00 95.50 283 GLU A C 1
ATOM 2106 O O . GLU A 1 283 ? 13.752 -17.430 -2.500 1.00 95.50 283 GLU A O 1
ATOM 2111 N N . SER A 1 284 ? 11.692 -17.737 -1.714 1.00 94.12 284 SER A N 1
ATOM 2112 C CA . SER A 1 284 ? 11.019 -17.094 -2.850 1.00 94.12 284 SER A CA 1
ATOM 2113 C C . SER A 1 284 ? 11.416 -15.619 -2.972 1.00 94.12 284 SER A C 1
ATOM 2115 O O . SER A 1 284 ? 11.775 -15.141 -4.053 1.00 94.12 284 SER A O 1
ATOM 2117 N N . LYS A 1 285 ? 11.450 -14.902 -1.843 1.00 93.94 285 LYS A N 1
ATOM 2118 C CA . LYS A 1 285 ? 11.877 -13.502 -1.806 1.00 93.94 285 LYS A CA 1
ATOM 2119 C C . LYS A 1 285 ? 13.360 -13.341 -2.128 1.00 93.94 285 LYS A C 1
ATOM 2121 O O . LYS A 1 285 ? 13.712 -12.454 -2.905 1.00 93.94 285 LYS A O 1
ATOM 2126 N N . TYR A 1 286 ? 14.215 -14.205 -1.582 1.00 97.19 286 TYR A N 1
ATOM 2127 C CA . TYR A 1 286 ? 15.638 -14.238 -1.904 1.00 97.19 286 TYR A CA 1
ATOM 2128 C C . TYR A 1 286 ? 15.858 -14.427 -3.408 1.00 97.19 286 TYR A C 1
ATOM 2130 O O . TYR A 1 286 ? 16.523 -13.595 -4.029 1.00 97.19 286 TYR A O 1
ATOM 2138 N N . ARG A 1 287 ? 15.213 -15.436 -4.014 1.00 97.00 287 ARG A N 1
ATOM 2139 C CA . ARG A 1 287 ? 15.248 -15.687 -5.464 1.00 97.00 287 ARG A CA 1
ATOM 2140 C C . ARG A 1 287 ? 14.805 -14.470 -6.274 1.00 97.00 287 ARG A C 1
ATOM 2142 O O . ARG A 1 287 ? 15.462 -14.122 -7.251 1.00 97.00 287 ARG A O 1
ATOM 2149 N N . GLY A 1 288 ? 13.738 -13.791 -5.852 1.00 94.00 288 GLY A N 1
ATOM 2150 C CA . GLY A 1 288 ? 13.269 -12.558 -6.488 1.00 94.00 288 GLY A CA 1
ATOM 2151 C C . GLY A 1 288 ? 14.295 -11.420 -6.450 1.00 94.00 288 GLY A C 1
ATOM 2152 O O . GLY A 1 288 ? 14.475 -10.733 -7.452 1.00 94.00 288 GLY A O 1
ATOM 2153 N N . LEU A 1 289 ? 14.995 -11.244 -5.324 1.00 93.62 289 LEU A N 1
ATOM 2154 C CA . LEU A 1 289 ? 16.007 -10.195 -5.152 1.00 93.62 289 LEU A CA 1
ATOM 2155 C C . LEU A 1 289 ? 17.278 -10.457 -5.966 1.00 93.62 289 LEU A C 1
ATOM 2157 O O . LEU A 1 289 ? 17.825 -9.522 -6.545 1.00 93.62 289 LEU A O 1
ATOM 2161 N N . ILE A 1 290 ? 17.749 -11.706 -6.023 1.00 97.75 290 ILE A N 1
ATOM 2162 C CA . ILE A 1 290 ? 18.990 -12.031 -6.744 1.00 97.75 290 ILE A CA 1
ATOM 2163 C C . ILE A 1 290 ? 18.793 -12.165 -8.251 1.00 97.75 290 ILE A C 1
ATOM 2165 O O . ILE A 1 290 ? 19.776 -12.130 -8.980 1.00 97.75 290 ILE A O 1
ATOM 2169 N N . LYS A 1 291 ? 17.552 -12.317 -8.731 1.00 97.12 291 LYS A N 1
ATOM 2170 C CA . LYS A 1 291 ? 17.277 -12.577 -10.147 1.00 97.12 291 LYS A CA 1
ATOM 2171 C C . LYS A 1 291 ? 17.913 -11.539 -11.073 1.00 97.12 291 LYS A C 1
ATOM 2173 O O . LYS A 1 291 ? 18.574 -11.924 -12.023 1.00 97.12 291 LYS A O 1
ATOM 2178 N N . LEU A 1 292 ? 17.770 -10.249 -10.760 1.00 93.75 292 LEU A N 1
ATOM 2179 C CA . LEU A 1 292 ? 18.358 -9.173 -11.567 1.00 93.75 292 LEU A CA 1
ATOM 2180 C C . LEU A 1 292 ? 19.890 -9.220 -11.578 1.00 93.75 292 LEU A C 1
ATOM 2182 O O . LEU A 1 292 ? 20.495 -8.977 -12.612 1.00 93.75 292 LEU A O 1
ATOM 2186 N N . ALA A 1 293 ? 20.510 -9.563 -10.446 1.00 96.31 293 ALA A N 1
ATOM 2187 C CA . ALA A 1 293 ? 21.961 -9.704 -10.362 1.00 96.31 293 ALA A CA 1
ATOM 2188 C C . ALA A 1 293 ? 22.451 -10.914 -11.171 1.00 96.31 293 ALA A C 1
ATOM 2190 O O . ALA A 1 293 ? 23.461 -10.831 -11.857 1.00 96.31 293 ALA A O 1
ATOM 2191 N N . VAL A 1 294 ? 21.717 -12.031 -11.12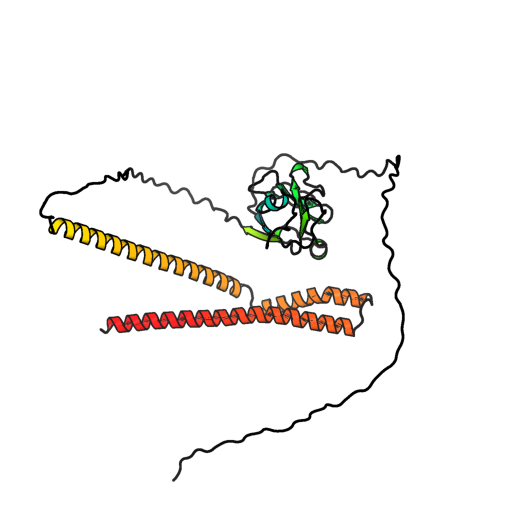8 1.00 98.00 294 VAL A N 1
ATOM 2192 C CA . VAL A 1 294 ? 22.018 -13.204 -11.960 1.00 98.00 294 VAL A CA 1
ATOM 2193 C C . VAL A 1 294 ? 21.855 -12.864 -13.440 1.00 98.00 294 VAL A C 1
ATOM 2195 O O . VAL A 1 294 ? 22.745 -13.184 -14.217 1.00 98.00 294 VAL A O 1
ATOM 2198 N N . ASP A 1 295 ? 20.771 -12.190 -13.827 1.00 96.50 295 ASP A N 1
ATOM 2199 C CA . ASP A 1 295 ? 20.535 -11.782 -15.216 1.00 96.50 295 ASP A CA 1
ATOM 2200 C C . ASP A 1 295 ? 21.665 -10.858 -15.725 1.00 96.50 295 ASP A C 1
ATOM 2202 O O . ASP A 1 295 ? 22.155 -11.076 -16.829 1.00 96.50 295 ASP A O 1
ATOM 2206 N N . ALA A 1 296 ? 22.138 -9.905 -14.906 1.00 96.56 296 ALA A N 1
ATOM 2207 C CA . ALA A 1 296 ? 23.275 -9.027 -15.220 1.00 96.56 296 ALA A CA 1
ATOM 2208 C C . ALA A 1 296 ? 24.610 -9.790 -15.335 1.00 96.56 296 ALA A C 1
ATOM 2210 O O . ALA A 1 296 ? 25.398 -9.549 -16.246 1.00 96.56 296 ALA A O 1
ATOM 2211 N N . TYR A 1 297 ? 24.852 -10.761 -14.449 1.00 97.69 297 TYR A N 1
ATOM 2212 C CA . TYR A 1 297 ? 26.038 -11.618 -14.522 1.00 97.69 297 TYR A CA 1
ATOM 2213 C C . TYR A 1 297 ? 26.055 -12.463 -15.804 1.00 97.69 297 TYR A C 1
ATOM 2215 O O . TYR A 1 297 ? 27.095 -12.625 -16.429 1.00 97.69 297 TYR A O 1
ATOM 2223 N N . MET A 1 298 ? 24.895 -12.968 -16.239 1.00 98.00 298 MET A N 1
ATOM 2224 C CA . MET A 1 298 ? 24.778 -13.780 -17.458 1.00 98.00 298 MET A CA 1
ATOM 2225 C C . MET A 1 298 ? 25.057 -13.001 -18.753 1.00 98.00 298 MET A C 1
ATOM 2227 O O . MET A 1 298 ? 25.262 -13.628 -19.793 1.00 98.00 298 MET A O 1
ATOM 2231 N N . VAL A 1 299 ? 25.038 -11.667 -18.707 1.00 98.00 299 VAL A N 1
ATOM 2232 C CA . VAL A 1 299 ? 25.391 -10.783 -19.831 1.00 98.00 299 VAL A CA 1
ATOM 2233 C C . VAL A 1 299 ? 26.736 -10.075 -19.623 1.00 98.00 299 VAL A C 1
ATOM 2235 O O . VAL A 1 299 ? 27.016 -9.097 -20.311 1.00 98.00 299 VAL A O 1
ATOM 2238 N N . ASP A 1 300 ? 27.556 -10.567 -18.686 1.00 97.25 300 ASP A N 1
ATOM 2239 C CA . ASP A 1 300 ? 28.874 -10.026 -18.327 1.00 97.25 300 ASP A CA 1
ATOM 2240 C C . ASP A 1 300 ? 28.855 -8.534 -17.909 1.00 97.25 300 ASP A C 1
ATOM 2242 O O . ASP A 1 300 ? 29.862 -7.835 -18.023 1.00 97.25 300 ASP A O 1
ATOM 2246 N N . GLU A 1 301 ? 27.719 -8.018 -17.414 1.00 97.62 301 GLU A N 1
ATOM 2247 C CA . GLU A 1 301 ? 27.611 -6.636 -16.908 1.00 97.62 301 GLU A CA 1
ATOM 2248 C C . GLU A 1 301 ? 28.236 -6.468 -15.517 1.00 97.62 301 GLU A C 1
ATOM 2250 O O . GLU A 1 301 ? 28.692 -5.376 -15.179 1.00 97.62 301 GLU A O 1
ATOM 2255 N N . ILE A 1 302 ? 28.252 -7.540 -14.721 1.00 97.94 302 ILE A N 1
ATOM 2256 C CA . ILE A 1 302 ? 28.867 -7.589 -13.391 1.00 97.94 302 ILE A CA 1
ATOM 2257 C C . ILE A 1 302 ? 29.792 -8.799 -13.287 1.00 97.94 302 ILE A C 1
ATOM 2259 O O . ILE A 1 302 ? 29.557 -9.831 -13.921 1.00 97.94 302 ILE A O 1
ATOM 2263 N N . ASP A 1 303 ? 30.824 -8.698 -12.453 1.00 98.38 303 ASP A N 1
ATOM 2264 C CA . ASP A 1 303 ? 31.732 -9.812 -12.195 1.00 98.38 303 ASP A CA 1
ATOM 2265 C C . ASP A 1 303 ? 31.209 -10.771 -11.103 1.00 98.38 303 ASP A C 1
ATOM 2267 O O . ASP A 1 303 ? 30.146 -10.589 -10.495 1.00 98.38 303 ASP A O 1
ATOM 2271 N N . ALA A 1 304 ? 31.950 -11.860 -10.880 1.00 98.25 304 ALA A N 1
ATOM 2272 C CA . ALA A 1 304 ? 31.576 -12.888 -9.913 1.00 98.25 304 ALA A CA 1
ATOM 2273 C C . ALA A 1 304 ? 31.628 -12.394 -8.453 1.00 98.25 304 ALA A C 1
ATOM 2275 O O . ALA A 1 304 ? 30.822 -12.845 -7.633 1.00 98.25 304 ALA A O 1
ATOM 2276 N N . ASP A 1 305 ? 32.540 -11.473 -8.130 1.00 98.06 305 ASP A N 1
ATOM 2277 C CA . ASP A 1 305 ? 32.709 -10.941 -6.775 1.00 98.06 305 ASP A CA 1
ATOM 2278 C C . ASP A 1 305 ? 31.559 -9.982 -6.430 1.00 98.06 305 ASP A C 1
ATOM 2280 O O . ASP A 1 305 ? 30.994 -10.033 -5.329 1.00 98.06 305 ASP A O 1
ATOM 2284 N N . GLU A 1 306 ? 31.139 -9.159 -7.394 1.00 97.81 306 GLU A N 1
ATOM 2285 C CA . GLU A 1 306 ? 29.970 -8.293 -7.284 1.00 97.81 306 GLU A CA 1
ATOM 2286 C C . GLU A 1 306 ? 28.678 -9.108 -7.136 1.00 97.81 306 GLU A C 1
ATOM 2288 O O . GLU A 1 306 ? 27.876 -8.833 -6.234 1.00 97.81 306 GLU A O 1
ATOM 2293 N N . LE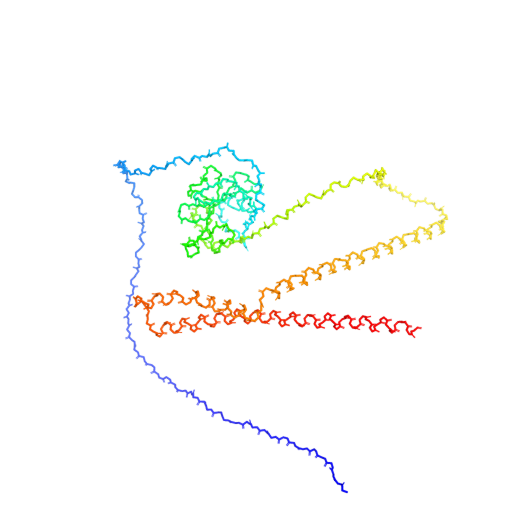U A 1 307 ? 28.496 -10.171 -7.932 1.00 97.88 307 LEU A N 1
ATOM 2294 C CA . LEU A 1 307 ? 27.355 -11.081 -7.785 1.00 97.88 307 LEU A CA 1
ATOM 2295 C C . LEU A 1 307 ? 27.293 -11.692 -6.375 1.00 97.88 307 LEU A C 1
ATOM 2297 O O . LEU A 1 307 ? 26.213 -11.772 -5.778 1.00 97.88 307 LEU A O 1
ATOM 2301 N N . GLU A 1 308 ? 28.426 -12.123 -5.819 1.00 98.00 308 GLU A N 1
ATOM 2302 C CA . GLU A 1 308 ? 28.470 -12.721 -4.482 1.00 98.00 308 GLU A CA 1
ATOM 2303 C C . GLU A 1 308 ? 28.187 -11.686 -3.379 1.00 98.00 308 GLU A C 1
ATOM 2305 O O . GLU A 1 308 ? 27.444 -11.964 -2.429 1.00 98.00 308 GLU A O 1
ATOM 2310 N N . SER A 1 309 ? 28.674 -10.452 -3.543 1.00 97.94 309 SER A N 1
ATOM 2311 C CA . SER A 1 309 ? 28.337 -9.318 -2.673 1.00 97.94 309 SER A CA 1
ATOM 2312 C C . SER A 1 309 ? 26.831 -9.011 -2.677 1.00 97.94 309 SER A C 1
ATOM 2314 O O . SER A 1 309 ? 26.209 -8.851 -1.615 1.00 97.94 309 SER A O 1
ATOM 2316 N N . LEU A 1 310 ? 26.200 -9.013 -3.856 1.00 96.75 310 LEU A N 1
ATOM 2317 C CA . LEU A 1 310 ? 24.757 -8.813 -4.005 1.00 96.75 310 LEU A CA 1
ATOM 2318 C C . LEU A 1 310 ? 23.952 -9.964 -3.393 1.00 96.75 310 LEU A C 1
ATOM 2320 O O . LEU A 1 310 ? 22.981 -9.714 -2.673 1.00 96.75 310 LEU A O 1
ATOM 2324 N N . LYS A 1 311 ? 24.376 -11.221 -3.581 1.00 97.88 311 LYS A N 1
ATOM 2325 C CA . LYS A 1 311 ? 23.757 -12.386 -2.922 1.00 97.88 311 LYS A CA 1
ATOM 2326 C C . LYS A 1 311 ? 23.827 -12.278 -1.403 1.00 97.88 311 LYS A C 1
ATOM 2328 O O . LYS A 1 311 ? 22.817 -12.514 -0.737 1.00 97.88 311 LYS A O 1
ATOM 2333 N N . LYS A 1 312 ? 24.982 -11.904 -0.845 1.00 98.00 312 LYS A N 1
ATOM 2334 C CA . LYS A 1 312 ? 25.162 -11.713 0.602 1.00 98.00 312 LYS A CA 1
ATOM 2335 C C . LYS A 1 312 ? 24.250 -10.609 1.137 1.00 98.00 312 LYS A C 1
ATOM 2337 O O . LYS A 1 312 ? 23.597 -10.791 2.164 1.00 98.00 312 LYS A O 1
ATOM 2342 N N . THR A 1 313 ? 24.152 -9.498 0.412 1.00 96.75 313 THR A N 1
ATOM 2343 C CA . THR A 1 313 ? 23.273 -8.372 0.758 1.00 96.75 313 THR A CA 1
ATOM 2344 C C . THR A 1 313 ? 21.794 -8.766 0.703 1.00 96.75 313 THR A C 1
ATOM 2346 O O . THR A 1 313 ? 21.028 -8.429 1.608 1.00 96.75 313 THR A O 1
ATOM 2349 N N . ALA A 1 314 ? 21.387 -9.528 -0.317 1.00 96.50 314 ALA A N 1
ATOM 2350 C CA . ALA A 1 314 ? 20.028 -10.045 -0.445 1.00 96.50 314 ALA A CA 1
ATOM 2351 C C . ALA A 1 314 ? 19.667 -11.006 0.701 1.00 96.50 314 ALA A C 1
ATOM 2353 O O . ALA A 1 314 ? 18.589 -10.860 1.274 1.00 96.50 314 ALA A O 1
ATOM 2354 N N . ARG A 1 315 ? 20.571 -11.922 1.090 1.00 97.25 315 ARG A N 1
ATOM 2355 C CA . ARG A 1 315 ? 20.372 -12.803 2.260 1.00 97.25 315 ARG A CA 1
ATOM 2356 C C . ARG A 1 315 ? 20.194 -11.999 3.542 1.00 97.25 315 ARG A C 1
ATOM 2358 O O . ARG A 1 315 ? 19.158 -12.118 4.180 1.00 97.25 315 ARG A O 1
ATOM 2365 N N . ALA A 1 316 ? 21.112 -11.076 3.834 1.00 96.06 316 ALA A N 1
ATOM 2366 C CA . ALA A 1 316 ? 21.026 -10.232 5.028 1.00 96.06 316 ALA A CA 1
ATOM 2367 C C . ALA A 1 316 ? 19.726 -9.404 5.091 1.00 96.06 316 ALA A C 1
ATOM 2369 O O . ALA A 1 316 ? 19.215 -9.112 6.172 1.00 96.06 316 ALA A O 1
ATOM 2370 N N . ARG A 1 317 ? 19.178 -9.006 3.935 1.00 94.56 317 ARG A N 1
ATOM 2371 C CA . ARG A 1 317 ? 17.884 -8.318 3.863 1.00 94.56 317 ARG A CA 1
ATOM 2372 C C . ARG A 1 317 ? 16.716 -9.247 4.195 1.00 94.56 317 ARG A C 1
ATOM 2374 O O . ARG A 1 317 ? 15.843 -8.837 4.952 1.00 94.56 317 ARG A O 1
ATOM 2381 N N . VAL A 1 318 ? 16.699 -10.454 3.632 1.00 95.44 318 VAL A N 1
ATOM 2382 C CA . VAL A 1 318 ? 15.662 -11.463 3.903 1.00 95.44 318 VAL A CA 1
ATOM 2383 C C . VAL A 1 318 ? 15.710 -11.917 5.362 1.00 95.44 318 VAL A C 1
ATOM 2385 O O . VAL A 1 318 ? 14.661 -12.035 5.991 1.00 95.44 318 VAL A O 1
ATOM 2388 N N . ASP A 1 319 ? 16.907 -12.096 5.921 1.00 92.88 319 ASP A N 1
ATOM 2389 C CA . ASP A 1 319 ? 17.095 -12.484 7.320 1.00 92.88 319 ASP A CA 1
ATOM 2390 C C . ASP A 1 319 ? 16.553 -11.413 8.270 1.00 92.88 319 ASP A C 1
ATOM 2392 O O . ASP A 1 319 ? 15.732 -11.733 9.121 1.00 92.88 319 ASP A O 1
ATOM 2396 N N . ARG A 1 320 ? 16.875 -10.129 8.047 1.00 92.00 320 ARG A N 1
ATOM 2397 C CA . ARG A 1 320 ? 16.371 -9.015 8.875 1.00 92.00 320 ARG A CA 1
ATOM 2398 C C . ARG A 1 320 ? 14.844 -8.923 8.896 1.00 92.00 320 ARG A C 1
ATOM 2400 O O . ARG A 1 320 ? 14.248 -8.602 9.919 1.00 92.00 320 ARG A O 1
ATOM 2407 N N . GLU A 1 321 ? 14.199 -9.164 7.758 1.00 86.81 321 GLU A N 1
ATOM 2408 C CA . GLU A 1 321 ? 12.737 -9.222 7.706 1.00 86.81 321 GLU A CA 1
ATOM 2409 C C . GLU A 1 321 ? 12.205 -10.476 8.411 1.00 86.81 321 GLU A C 1
ATOM 2411 O O . GLU A 1 321 ? 11.207 -10.404 9.123 1.00 86.81 321 GLU A O 1
ATOM 2416 N N . GLY A 1 322 ? 12.891 -11.610 8.267 1.00 86.81 322 GLY A N 1
ATOM 2417 C CA . GLY A 1 322 ? 12.607 -12.819 9.031 1.00 86.81 322 GLY A CA 1
ATOM 2418 C C . GLY A 1 322 ? 12.666 -12.606 10.541 1.00 86.81 322 GLY A C 1
ATOM 2419 O O . GLY A 1 322 ? 11.761 -13.039 11.244 1.00 86.81 322 GLY A O 1
ATOM 2420 N N . ASP A 1 323 ? 13.688 -11.904 11.023 1.00 84.12 323 ASP A N 1
ATOM 2421 C CA . ASP A 1 323 ? 13.877 -11.586 12.439 1.00 84.12 323 ASP A CA 1
ATOM 2422 C C . ASP A 1 323 ? 12.739 -10.715 12.975 1.00 84.12 323 ASP A C 1
ATOM 2424 O O . ASP A 1 323 ? 12.304 -10.904 14.108 1.00 84.12 323 ASP A O 1
ATOM 2428 N N . SER A 1 324 ? 12.201 -9.803 12.154 1.00 77.94 324 SER A N 1
ATOM 2429 C CA . SER A 1 324 ? 11.041 -8.990 12.541 1.00 77.94 324 SER A CA 1
ATOM 2430 C C . SER A 1 324 ? 9.778 -9.826 12.779 1.00 77.94 324 SER A C 1
ATOM 2432 O O . SER A 1 324 ? 9.015 -9.523 13.692 1.00 77.94 324 SER A O 1
ATOM 2434 N N . ILE A 1 325 ? 9.588 -10.906 12.014 1.00 79.19 325 ILE A N 1
ATOM 2435 C CA . ILE A 1 325 ? 8.471 -11.842 12.204 1.00 79.19 325 ILE A CA 1
ATOM 2436 C C . ILE A 1 325 ? 8.688 -12.653 13.485 1.00 79.19 325 ILE A C 1
ATOM 2438 O O . ILE A 1 325 ? 7.807 -12.688 14.337 1.00 79.19 325 ILE A O 1
ATOM 2442 N N . THR A 1 326 ? 9.889 -13.203 13.686 1.00 80.38 326 THR A N 1
ATOM 2443 C CA . THR A 1 326 ? 10.232 -13.943 14.912 1.00 80.38 326 THR A CA 1
ATOM 2444 C C . THR A 1 326 ? 10.100 -13.076 16.171 1.00 80.38 326 THR A C 1
ATOM 2446 O O . THR A 1 326 ? 9.642 -13.548 17.209 1.00 80.38 326 THR A O 1
ATOM 2449 N N . ALA A 1 327 ? 10.481 -11.796 16.100 1.00 76.12 327 ALA A N 1
ATOM 2450 C CA . ALA A 1 327 ? 10.342 -10.856 17.211 1.00 76.12 327 ALA A CA 1
ATOM 2451 C C . ALA A 1 327 ? 8.870 -10.567 17.548 1.00 76.12 327 ALA A C 1
ATOM 2453 O O . ALA A 1 327 ? 8.524 -10.454 18.723 1.00 76.12 327 ALA A O 1
ATOM 2454 N N . LEU A 1 328 ? 7.999 -10.482 16.536 1.00 73.88 328 LEU A N 1
ATOM 2455 C CA . LEU A 1 328 ? 6.553 -10.366 16.738 1.00 73.88 328 LEU A CA 1
ATOM 2456 C C . LEU A 1 328 ? 5.975 -11.621 17.402 1.00 73.88 328 LEU A C 1
ATOM 2458 O O . LEU A 1 328 ? 5.179 -11.495 18.331 1.00 73.88 328 LEU A O 1
ATOM 2462 N N . ASP A 1 329 ? 6.409 -12.811 16.980 1.00 78.75 329 ASP A N 1
ATOM 2463 C CA . ASP A 1 329 ? 5.975 -14.072 17.591 1.00 78.75 329 ASP A CA 1
ATOM 2464 C C . ASP A 1 329 ? 6.390 -14.165 19.066 1.00 78.75 329 ASP A C 1
ATOM 2466 O O . ASP A 1 329 ? 5.585 -14.569 19.909 1.00 78.75 329 ASP A O 1
ATOM 2470 N N . ALA A 1 330 ? 7.614 -13.738 19.394 1.00 77.19 330 ALA A N 1
ATOM 2471 C CA . ALA A 1 330 ? 8.107 -13.682 20.768 1.00 77.19 330 ALA A CA 1
ATOM 2472 C C . ALA A 1 330 ? 7.310 -12.686 21.627 1.00 77.19 330 ALA A C 1
ATOM 2474 O O . ALA A 1 330 ? 6.815 -13.056 22.690 1.00 77.19 330 ALA A O 1
ATOM 2475 N N . ALA A 1 331 ? 7.112 -11.455 21.142 1.00 73.25 331 ALA A N 1
ATOM 2476 C CA . ALA A 1 331 ? 6.334 -10.436 21.850 1.00 73.25 331 ALA A CA 1
ATOM 2477 C C . ALA A 1 331 ? 4.884 -10.884 22.096 1.00 73.25 331 ALA A C 1
ATOM 2479 O O . ALA A 1 331 ? 4.295 -10.597 23.138 1.00 73.25 331 ALA A O 1
ATOM 2480 N N . TYR A 1 332 ? 4.302 -11.620 21.150 1.00 77.19 332 TYR A N 1
ATOM 2481 C CA . TYR A 1 332 ? 2.959 -12.145 21.322 1.00 77.19 332 TYR A CA 1
ATOM 2482 C C . TYR A 1 332 ? 2.903 -13.339 22.291 1.00 77.19 332 TYR A C 1
ATOM 2484 O O . TYR A 1 332 ? 1.962 -13.437 23.074 1.00 77.19 332 TYR A O 1
ATOM 2492 N N . ALA A 1 333 ? 3.921 -14.204 22.322 1.00 78.75 333 ALA A N 1
ATOM 2493 C CA . ALA A 1 333 ? 4.026 -15.240 23.352 1.00 78.75 333 ALA A CA 1
ATOM 2494 C C . ALA A 1 333 ? 4.160 -14.639 24.768 1.00 78.75 333 ALA A C 1
ATOM 2496 O O . ALA A 1 333 ? 3.541 -15.134 25.711 1.00 78.75 333 ALA A O 1
ATOM 2497 N N . GLU A 1 334 ? 4.913 -13.543 24.923 1.00 76.06 334 GLU A N 1
ATOM 2498 C CA . GLU A 1 334 ? 4.996 -12.790 26.184 1.00 76.06 334 GLU A CA 1
ATOM 2499 C C . GLU A 1 334 ? 3.641 -12.196 26.588 1.00 76.06 334 GLU A C 1
ATOM 2501 O O . GLU A 1 334 ? 3.250 -12.270 27.755 1.00 76.06 334 GLU A O 1
ATOM 2506 N N . TYR A 1 335 ? 2.892 -11.656 25.623 1.00 79.69 335 TYR A N 1
ATOM 2507 C CA . TYR A 1 335 ? 1.535 -11.167 25.851 1.00 79.69 335 TYR A CA 1
ATOM 2508 C C . TYR A 1 335 ? 0.589 -12.282 26.323 1.00 79.69 335 TYR A C 1
ATOM 2510 O O . TYR A 1 335 ? -0.109 -12.101 27.320 1.00 79.69 335 TYR A O 1
ATOM 2518 N N . GLU A 1 336 ? 0.592 -13.449 25.669 1.00 82.31 336 GLU A N 1
ATOM 2519 C CA . GLU A 1 336 ? -0.222 -14.602 26.085 1.00 82.31 336 GLU A CA 1
ATOM 2520 C C . GLU A 1 336 ? 0.120 -15.052 27.513 1.00 82.3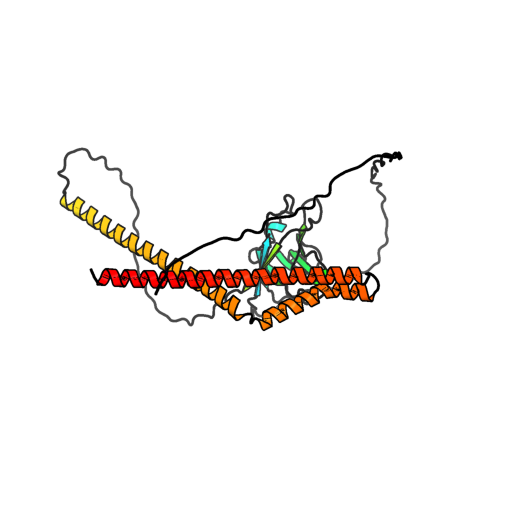1 336 GLU A C 1
ATOM 2522 O O . GLU A 1 336 ? -0.780 -15.298 28.320 1.00 82.31 336 GLU A O 1
ATOM 2527 N N . ALA A 1 337 ? 1.411 -15.093 27.859 1.00 82.19 337 ALA A N 1
ATOM 2528 C CA . ALA A 1 337 ? 1.856 -15.412 29.211 1.00 82.19 337 ALA A CA 1
ATOM 2529 C C . ALA A 1 337 ? 1.373 -14.376 30.242 1.00 82.19 337 ALA A C 1
ATOM 2531 O O . ALA A 1 337 ? 0.933 -14.751 31.331 1.00 82.19 337 ALA A O 1
ATOM 2532 N N . ALA A 1 338 ? 1.400 -13.084 29.901 1.00 78.12 338 ALA A N 1
ATOM 2533 C CA . ALA A 1 338 ? 0.911 -12.015 30.768 1.00 78.12 338 ALA A CA 1
ATOM 2534 C C . ALA A 1 338 ? -0.612 -12.080 30.979 1.00 78.12 338 ALA A C 1
ATOM 2536 O O . ALA A 1 338 ? -1.088 -11.907 32.103 1.00 78.12 338 ALA A O 1
ATOM 2537 N N . VAL A 1 339 ? -1.382 -12.375 29.926 1.00 80.81 339 VAL A N 1
ATOM 2538 C CA . VAL A 1 339 ? -2.840 -12.563 30.016 1.00 80.81 339 VAL A CA 1
ATOM 2539 C C . VAL A 1 339 ? -3.177 -13.775 30.882 1.00 80.81 339 VAL A C 1
ATOM 2541 O O . VAL A 1 339 ? -4.033 -13.675 31.761 1.00 80.81 339 VAL A O 1
ATOM 2544 N N . ALA A 1 340 ? -2.477 -14.897 30.693 1.00 87.31 340 ALA A N 1
ATOM 2545 C CA . ALA A 1 340 ? -2.658 -16.083 31.524 1.00 87.31 340 ALA A CA 1
ATOM 2546 C C . ALA A 1 340 ? -2.328 -15.796 32.998 1.00 87.31 340 ALA A C 1
ATOM 2548 O O . ALA A 1 340 ? -3.111 -16.142 33.881 1.00 87.31 340 ALA A O 1
ATOM 2549 N N . ALA A 1 341 ? -1.214 -15.108 33.274 1.00 87.44 341 ALA A N 1
ATOM 2550 C CA . ALA A 1 341 ? -0.825 -14.721 34.629 1.00 87.44 341 ALA A CA 1
ATOM 2551 C C . ALA A 1 341 ? -1.880 -13.832 35.308 1.00 87.44 341 ALA A C 1
ATOM 2553 O O . ALA A 1 341 ? -2.198 -14.044 36.478 1.00 87.44 341 ALA A O 1
ATOM 2554 N N . ARG A 1 342 ? -2.465 -12.881 34.568 1.00 86.44 342 ARG A N 1
ATOM 2555 C CA . ARG A 1 342 ? -3.560 -12.043 35.070 1.00 86.44 342 ARG A CA 1
ATOM 2556 C C . ARG A 1 342 ? -4.810 -12.863 35.390 1.00 86.44 342 ARG A C 1
ATOM 2558 O O . ARG A 1 342 ? -5.373 -12.691 36.464 1.00 86.44 342 ARG A O 1
ATOM 2565 N N . ALA A 1 343 ? -5.205 -13.783 34.510 1.00 88.62 343 ALA A N 1
ATOM 2566 C CA . ALA A 1 343 ? -6.356 -14.652 34.752 1.00 88.62 343 ALA A CA 1
ATOM 2567 C C . ALA A 1 343 ? -6.174 -15.516 36.016 1.00 88.62 343 ALA A C 1
ATOM 2569 O O . ALA A 1 343 ? -7.110 -15.681 36.793 1.00 88.62 343 ALA A O 1
ATOM 2570 N N . TYR A 1 344 ? -4.961 -16.026 36.268 1.00 91.69 344 TYR A N 1
ATOM 2571 C CA . TYR A 1 344 ? -4.661 -16.751 37.508 1.00 91.69 344 TYR A CA 1
ATOM 2572 C C . TYR A 1 344 ? -4.734 -15.862 38.756 1.00 91.69 344 TYR A C 1
ATOM 2574 O O . TYR A 1 344 ? -5.196 -16.328 39.797 1.00 91.69 344 TYR A O 1
ATOM 2582 N N . ALA A 1 345 ? -4.300 -14.602 38.663 1.00 90.81 345 ALA A N 1
ATOM 2583 C CA . ALA A 1 345 ? -4.388 -13.653 39.771 1.00 90.81 345 ALA A CA 1
ATOM 2584 C C . ALA A 1 345 ? -5.848 -13.322 40.129 1.00 90.81 345 ALA A C 1
ATOM 2586 O O . ALA A 1 345 ? -6.206 -13.376 41.301 1.00 90.81 345 ALA A O 1
ATOM 2587 N N . GLU A 1 346 ? -6.701 -13.081 39.128 1.00 90.31 346 GLU A N 1
ATOM 2588 C CA . GLU A 1 346 ? -8.130 -12.785 39.328 1.00 90.31 346 GLU A CA 1
ATOM 2589 C C . GLU A 1 346 ? -8.875 -13.960 39.994 1.00 90.31 346 GLU A C 1
ATOM 2591 O O . GLU A 1 346 ? -9.689 -13.761 40.895 1.00 90.31 346 GLU A O 1
ATOM 2596 N N . VAL A 1 347 ? -8.554 -15.207 39.621 1.00 93.44 347 VAL A N 1
ATOM 2597 C CA . VAL A 1 347 ? -9.115 -16.402 40.283 1.00 93.44 347 VAL A CA 1
ATOM 2598 C C . VAL A 1 347 ? -8.647 -16.510 41.739 1.00 93.44 347 VAL A C 1
ATOM 2600 O O . VAL A 1 347 ? -9.449 -16.818 42.621 1.00 93.44 347 VAL A O 1
ATOM 2603 N N . ALA A 1 348 ? -7.366 -16.241 42.009 1.00 92.19 348 ALA A N 1
ATOM 2604 C CA . ALA A 1 348 ? -6.810 -16.314 43.359 1.00 92.19 348 ALA A CA 1
ATOM 2605 C C . ALA A 1 348 ? -7.404 -15.253 44.304 1.00 92.19 348 ALA A C 1
ATOM 2607 O O . ALA A 1 348 ? -7.639 -15.547 45.478 1.00 92.19 348 ALA A O 1
ATOM 2608 N N . GLU A 1 349 ? -7.673 -14.044 43.802 1.00 91.38 349 GLU A N 1
ATOM 2609 C CA . GLU A 1 349 ? -8.356 -12.989 44.561 1.00 91.38 349 GLU A CA 1
ATOM 2610 C C . GLU A 1 349 ? -9.799 -13.390 44.900 1.00 91.38 349 GLU A C 1
ATOM 2612 O O . GLU A 1 349 ? -10.189 -13.324 46.067 1.00 91.38 349 GLU A O 1
ATOM 2617 N N . GLY A 1 350 ? -10.555 -13.924 43.934 1.00 90.19 350 GLY A N 1
ATOM 2618 C CA . GLY A 1 350 ? -11.923 -14.399 44.178 1.00 90.19 350 GLY A CA 1
ATOM 2619 C C . GLY A 1 350 ? -12.011 -15.533 45.212 1.00 90.19 350 GLY A C 1
ATOM 2620 O O . GLY A 1 350 ? -12.935 -15.575 46.027 1.00 90.19 350 GLY A O 1
ATOM 2621 N N . GLU A 1 351 ? -11.032 -16.444 45.243 1.00 90.12 351 GLU A N 1
ATOM 2622 C CA . GLU A 1 351 ? -10.962 -17.493 46.272 1.00 90.12 351 GLU A CA 1
ATOM 2623 C C . GLU A 1 351 ? -10.617 -16.960 47.670 1.00 90.12 351 GLU A C 1
ATOM 2625 O O . GLU A 1 351 ? -11.020 -17.558 48.674 1.00 90.12 351 GLU A O 1
ATOM 2630 N N . ALA A 1 352 ? -9.846 -15.872 47.754 1.00 88.38 352 ALA A N 1
ATOM 2631 C CA . ALA A 1 352 ? -9.503 -15.237 49.022 1.00 88.38 352 ALA A CA 1
ATOM 2632 C C . ALA A 1 352 ? -10.713 -14.509 49.624 1.00 88.38 352 ALA A C 1
ATOM 2634 O O . ALA A 1 352 ? -10.949 -14.625 50.827 1.00 88.38 352 ALA A O 1
ATOM 2635 N N . GLU A 1 353 ? -11.510 -13.836 48.792 1.00 86.62 353 GLU A N 1
ATOM 2636 C CA . GLU A 1 353 ? -12.734 -13.152 49.222 1.00 86.62 353 GLU A CA 1
ATOM 2637 C C . GLU A 1 353 ? -13.798 -14.121 49.748 1.00 86.62 353 GLU A C 1
ATOM 2639 O O . GLU A 1 353 ? -14.459 -13.817 50.732 1.00 86.62 353 GLU A O 1
ATOM 2644 N N . HIS A 1 354 ? -13.927 -15.322 49.173 1.00 81.75 354 HIS A N 1
ATOM 2645 C CA . HIS A 1 354 ? -14.903 -16.319 49.639 1.00 81.75 354 HIS A CA 1
ATOM 2646 C C . HIS A 1 354 ? -14.507 -17.000 50.973 1.00 81.75 354 HIS A C 1
ATOM 2648 O O . HIS A 1 354 ? -15.309 -17.715 51.581 1.00 81.75 354 HIS A O 1
ATOM 2654 N N . LYS A 1 355 ? -13.256 -16.853 51.428 1.00 80.12 355 LYS A N 1
ATOM 2655 C CA . LYS A 1 355 ? -12.776 -17.436 52.698 1.00 80.12 355 LYS A CA 1
ATOM 2656 C C . LYS A 1 355 ? -12.874 -16.478 53.889 1.00 80.12 355 LYS A C 1
ATOM 2658 O O . LYS A 1 355 ? -12.665 -16.932 55.016 1.00 80.12 355 LYS A O 1
ATOM 2663 N N . LEU A 1 356 ? -13.152 -15.199 53.643 1.00 67.50 356 LEU A N 1
ATOM 2664 C CA . LEU A 1 356 ? -13.445 -14.178 54.654 1.00 67.50 356 LEU A CA 1
ATOM 2665 C C . LEU A 1 356 ? -14.950 -14.126 54.922 1.00 67.50 356 LEU A C 1
ATOM 2667 O O . LEU A 1 356 ? -15.304 -13.901 56.103 1.00 67.50 356 LEU A O 1
#

Foldseek 3Di:
DDDDDDDDDDDDDDDDDDDDDDDDDDDDDDDDDDDDDDDDDDDDDDDDDDDDDDDPPPPPDPDDPDDDPPFPQWKKFKAFPDDDDPQFDPCLNVLGTIWGWDPDAAPNATKTAHPVHRQWIWHAEPVQKIAIDGPVQHNHPDHQKIQPDCVQRVVDPRDPQSRDFWMWGQGPPDGTDTRGDMHMDTDRDPPPPPDPDDDDDDDDDDDDDDDDDDDDDDDDDDDPPVVVVVVVVVVVVVVVVVVVVVVVVVVVVVVVVVVVVVVVVVCVVVVPDDPVNLVVVLVVQLCVQLVVVVVCVVVVNDDPVVSVVSSVVSNVVSVVVVVVSVVVVVVVVVVVVVVVVVVVVVVVVVVVVVVD

Solvent-accessible surface area (backbone atoms only — not comparable to full-atom values): 22427 Å² total; per-residue (Å²): 134,85,81,87,81,86,90,80,89,84,89,85,87,87,83,88,84,87,87,82,90,84,87,84,90,91,86,90,80,89,80,90,79,78,84,81,79,85,78,77,83,75,85,73,92,70,90,80,79,84,85,89,84,81,86,77,78,75,73,81,79,82,78,81,92,79,80,82,87,74,77,65,62,56,30,39,34,37,41,69,70,59,84,75,64,95,58,49,25,82,62,38,72,74,65,51,43,50,27,38,54,46,91,56,67,37,88,91,28,62,28,24,34,28,74,93,41,79,57,31,29,39,37,41,28,92,90,56,35,45,34,32,26,45,54,92,34,66,72,45,89,61,52,34,31,34,51,56,59,62,85,61,38,77,82,54,50,76,49,76,61,60,60,73,66,34,24,29,37,34,31,69,83,80,48,70,43,71,75,39,57,51,42,52,45,72,41,78,55,79,76,77,70,81,73,74,89,75,87,78,93,78,90,82,82,87,80,90,80,84,88,77,89,75,92,75,89,86,79,80,95,68,87,73,59,61,69,59,54,51,50,52,50,54,52,49,52,51,51,52,52,51,48,55,51,51,58,51,52,52,52,51,51,53,52,49,54,52,47,54,52,51,50,51,54,48,51,55,58,58,73,70,48,55,78,64,53,48,50,51,50,46,50,54,51,39,53,63,63,42,44,63,50,53,56,37,40,76,68,68,74,44,56,73,68,58,44,51,54,51,47,53,53,38,49,57,50,45,49,55,56,49,49,53,52,54,48,50,54,50,54,48,52,53,48,52,51,52,52,52,53,49,54,53,49,57,53,53,51,56,57,53,62,76,73,109

Sequence (356 aa):
SMCSRHVVIATLCAAVSAFQVGPPHPTGADLSRAASPVMQMRFAEQGSTADEDSMYTARPIMIDPSPSLSASNDAVFIGLAGRAPANTHPDAPGALGLFLRQEQVVHSRPVYVHAARPDVMLWRIPNGNWCIGLKKDVGTGRCFAYSANAITNTRGAALPHDIMGKWKVLDNGAGWVDNVDLEVIRQRVPSETPASQASADVSMESASARMHTADVAVDGGLALDVDLVAKQTASHTKQTASKLVEDALDVDLANKQSRDSLEQRVVAARSLLSAEELAERKESKYRGLIKLAVDAYMVDEIDADELESLKKTARARVDREGDSITALDAAYAEYEAAVAARAYAEVAEGEAEHKL